Protein AF-A0A151Z4Z9-F1 (afdb_monomer_lite)

Structure (mmCIF, N/CA/C/O backbone):
data_AF-A0A151Z4Z9-F1
#
_entry.id   AF-A0A151Z4Z9-F1
#
loop_
_atom_site.group_PDB
_atom_site.id
_atom_site.type_symbol
_atom_site.label_atom_id
_atom_site.label_alt_id
_atom_site.label_comp_id
_atom_site.label_asym_id
_atom_site.label_entity_id
_atom_site.label_seq_id
_atom_site.pdbx_PDB_ins_code
_atom_site.Cartn_x
_atom_site.Cartn_y
_atom_site.Cartn_z
_atom_site.occupancy
_atom_site.B_iso_or_equiv
_atom_site.auth_seq_id
_atom_site.auth_comp_id
_atom_site.auth_asym_id
_atom_site.auth_atom_id
_atom_site.pdbx_PDB_model_num
ATOM 1 N N . MET A 1 1 ? -0.552 17.902 44.356 1.00 58.47 1 MET A N 1
ATOM 2 C CA . MET A 1 1 ? -0.499 17.319 42.999 1.00 58.47 1 MET A CA 1
ATOM 3 C C . MET A 1 1 ? 0.890 17.585 42.456 1.00 58.47 1 MET A C 1
ATOM 5 O O . MET A 1 1 ? 1.308 18.737 42.488 1.00 58.47 1 MET A O 1
ATOM 9 N N . SER A 1 2 ? 1.641 16.547 42.085 1.00 72.69 2 SER A N 1
ATOM 10 C CA . SER A 1 2 ? 2.958 16.709 41.460 1.00 72.69 2 SER A CA 1
ATOM 11 C C . SER A 1 2 ? 2.806 17.510 40.166 1.00 72.69 2 SER A C 1
ATOM 13 O O . SER A 1 2 ? 1.851 17.309 39.416 1.00 72.69 2 SER A O 1
ATOM 15 N N . ASN A 1 3 ? 3.704 18.468 39.932 1.00 87.31 3 ASN A N 1
ATOM 16 C CA . ASN A 1 3 ? 3.683 19.259 38.709 1.00 87.31 3 ASN A CA 1
ATOM 17 C C . ASN A 1 3 ? 3.938 18.299 37.527 1.00 87.31 3 ASN A C 1
ATOM 19 O O . ASN A 1 3 ? 4.969 17.624 37.531 1.00 87.31 3 ASN A O 1
ATOM 23 N N . PRO A 1 4 ? 3.039 18.189 36.530 1.00 87.69 4 PRO A N 1
ATOM 24 C CA . PRO A 1 4 ? 3.207 17.252 35.414 1.00 87.69 4 PRO A CA 1
ATOM 25 C C . PRO A 1 4 ? 4.549 17.441 34.693 1.00 87.69 4 PRO A C 1
ATOM 27 O O . PRO A 1 4 ? 5.145 16.472 34.224 1.00 87.69 4 PRO A O 1
ATOM 30 N N . LEU A 1 5 ? 5.080 18.670 34.697 1.00 93.12 5 LEU A N 1
ATOM 31 C CA . LEU A 1 5 ? 6.391 18.970 34.141 1.00 93.12 5 LEU A CA 1
ATOM 32 C C . LEU A 1 5 ? 7.534 18.309 34.930 1.00 93.12 5 LEU A C 1
ATOM 34 O O . LEU A 1 5 ? 8.422 17.728 34.315 1.00 93.12 5 LEU A O 1
ATOM 38 N N . SER A 1 6 ? 7.512 18.332 36.268 1.00 94.19 6 SER A N 1
ATOM 39 C CA . SER A 1 6 ? 8.584 17.714 37.065 1.00 94.19 6 SER A CA 1
ATOM 40 C C . SER A 1 6 ? 8.602 16.197 36.885 1.00 94.19 6 SER A C 1
ATOM 42 O O . SER A 1 6 ? 9.660 15.616 36.668 1.00 94.19 6 SER A O 1
ATOM 44 N N . SER A 1 7 ? 7.419 15.576 36.859 1.00 93.94 7 SER A N 1
ATOM 45 C CA . SER A 1 7 ? 7.283 14.143 36.586 1.00 93.94 7 SER A CA 1
ATOM 46 C C . SER A 1 7 ? 7.810 13.775 35.193 1.00 93.94 7 SER A C 1
ATOM 48 O O . SER A 1 7 ? 8.536 12.792 35.054 1.00 93.9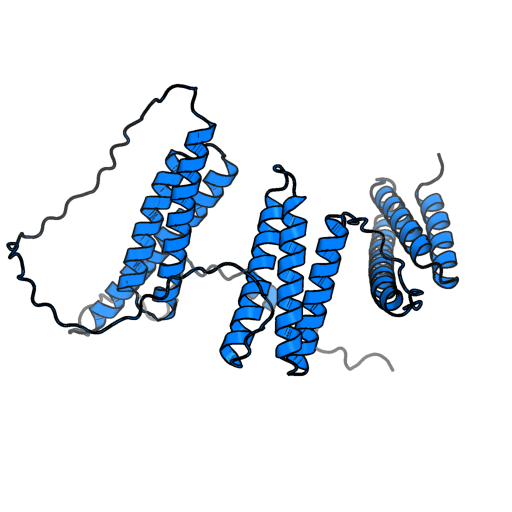4 7 SER A O 1
ATOM 50 N N . SER A 1 8 ? 7.528 14.590 34.170 1.00 95.38 8 SER A N 1
ATOM 51 C CA . SER A 1 8 ? 8.036 14.343 32.814 1.00 95.38 8 SER A CA 1
ATOM 52 C C . SER A 1 8 ? 9.568 14.398 32.721 1.00 95.38 8 SER A C 1
ATOM 54 O O . SER A 1 8 ? 10.166 13.609 31.989 1.00 95.38 8 SER A O 1
ATOM 56 N N . LEU A 1 9 ? 10.214 15.279 33.496 1.00 95.88 9 LEU A N 1
ATOM 57 C CA . LEU A 1 9 ? 11.672 15.422 33.518 1.00 95.88 9 LEU A CA 1
ATOM 58 C C . LEU A 1 9 ? 12.360 14.224 34.184 1.00 95.88 9 LEU A C 1
ATOM 60 O O . LEU A 1 9 ? 13.384 13.762 33.683 1.00 95.88 9 LEU A O 1
ATOM 64 N N . GLU A 1 10 ? 11.781 13.676 35.254 1.00 96.94 10 GLU A N 1
ATOM 65 C CA . GLU A 1 10 ? 12.299 12.466 35.908 1.00 96.94 10 GLU A CA 1
ATOM 66 C C . GLU A 1 10 ? 12.238 11.243 34.978 1.00 96.94 10 GLU A C 1
ATOM 68 O O . GLU A 1 10 ? 13.219 10.504 34.842 1.00 96.94 10 GLU A O 1
ATOM 73 N N . ILE A 1 11 ? 11.109 11.051 34.280 1.00 97.31 11 ILE A N 1
ATOM 74 C CA . ILE A 1 11 ? 10.938 9.954 33.310 1.00 97.31 11 ILE A CA 1
ATOM 75 C C . ILE A 1 11 ? 11.938 10.109 32.161 1.00 97.31 11 ILE A C 1
ATOM 77 O O . ILE A 1 11 ? 12.572 9.138 31.745 1.00 97.31 11 ILE A O 1
ATOM 81 N N . LEU A 1 12 ? 12.123 11.335 31.678 1.00 97.62 12 LEU A N 1
ATOM 82 C CA . LEU A 1 12 ? 13.059 11.636 30.607 1.00 97.62 12 LEU A CA 1
ATOM 83 C C . LEU A 1 12 ? 14.517 11.370 31.010 1.00 97.62 12 LEU A C 1
ATOM 85 O O . LEU A 1 12 ? 15.265 10.767 30.243 1.00 97.62 12 LEU A O 1
ATOM 89 N N . GLN A 1 13 ? 14.926 11.767 32.216 1.00 9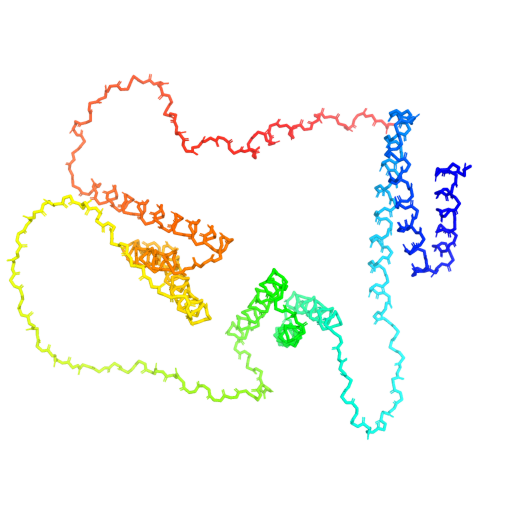7.94 13 GLN A N 1
ATOM 90 C CA . GLN A 1 13 ? 16.269 11.483 32.725 1.00 97.94 13 GLN A CA 1
ATOM 91 C C . GLN A 1 13 ? 16.517 9.973 32.829 1.00 97.94 13 GLN A C 1
ATOM 93 O O . GLN A 1 13 ? 17.592 9.482 32.463 1.00 97.94 13 GLN A O 1
ATOM 98 N N . LYS A 1 14 ? 15.501 9.215 33.256 1.00 98.06 14 LYS A N 1
ATOM 99 C CA . LYS A 1 14 ? 15.548 7.750 33.266 1.00 98.06 14 LYS A CA 1
ATOM 100 C C . LYS A 1 14 ? 15.661 7.177 31.851 1.00 98.06 14 LYS A C 1
ATOM 102 O O . LYS A 1 14 ? 16.456 6.263 31.644 1.00 98.06 14 LYS A O 1
ATOM 107 N N . ALA A 1 15 ? 14.924 7.726 30.883 1.00 98.00 15 ALA A N 1
ATOM 108 C CA . ALA A 1 15 ? 15.000 7.322 29.479 1.00 98.00 15 ALA A CA 1
ATOM 109 C C . ALA A 1 15 ? 16.412 7.513 28.905 1.00 98.00 15 ALA A C 1
ATOM 111 O O . ALA A 1 15 ? 16.972 6.572 28.348 1.00 98.00 15 ALA A O 1
ATOM 112 N N . ILE A 1 16 ? 17.015 8.687 29.130 1.00 97.88 16 ILE A N 1
ATOM 113 C CA . ILE A 1 16 ? 18.389 9.005 28.707 1.00 97.88 16 ILE A CA 1
ATOM 114 C C . ILE A 1 16 ? 19.389 8.038 29.346 1.00 97.88 16 ILE A C 1
ATOM 116 O O . ILE A 1 16 ? 20.255 7.511 28.660 1.00 97.88 16 ILE A O 1
ATOM 120 N N . THR A 1 17 ? 19.243 7.754 30.642 1.00 98.00 17 THR A N 1
ATOM 121 C CA . THR A 1 17 ? 20.134 6.822 31.354 1.00 98.00 17 THR A CA 1
ATOM 122 C C . THR A 1 17 ? 20.057 5.406 30.771 1.00 98.00 17 THR A C 1
ATOM 124 O O . THR A 1 17 ? 21.072 4.727 30.627 1.00 98.00 17 THR A O 1
ATOM 127 N N . LEU A 1 18 ? 18.857 4.935 30.420 1.00 97.69 18 LEU A N 1
ATOM 128 C CA . LEU A 1 18 ? 18.675 3.629 29.779 1.00 97.69 18 LEU A CA 1
ATOM 129 C C . LEU A 1 18 ? 19.264 3.604 28.365 1.00 97.69 18 LEU A C 1
ATOM 131 O O . LEU A 1 18 ? 19.901 2.618 27.996 1.00 97.69 18 LEU A O 1
ATOM 135 N N . ASP A 1 19 ? 19.097 4.693 27.615 1.00 97.50 19 ASP A N 1
ATOM 136 C CA . ASP A 1 19 ? 19.660 4.870 26.276 1.00 97.50 19 ASP A CA 1
ATOM 137 C C . ASP A 1 19 ? 21.196 4.805 26.310 1.00 97.50 19 ASP A C 1
ATOM 139 O O . ASP A 1 19 ? 21.800 3.974 25.634 1.00 97.50 19 ASP A O 1
ATOM 143 N N . THR A 1 20 ? 21.836 5.567 27.203 1.00 97.50 20 THR A N 1
ATOM 144 C CA . THR A 1 20 ? 23.299 5.537 27.380 1.00 97.50 20 THR A CA 1
ATOM 145 C C . THR A 1 20 ? 23.822 4.181 27.849 1.00 97.50 20 THR A C 1
ATOM 147 O O . THR A 1 20 ? 24.958 3.827 27.547 1.00 97.50 20 THR A O 1
ATOM 150 N N . ASN A 1 21 ? 22.999 3.405 28.559 1.00 97.38 21 ASN A N 1
ATOM 151 C CA . ASN A 1 21 ? 23.344 2.061 29.027 1.00 97.38 21 ASN A CA 1
ATOM 152 C C . ASN A 1 21 ? 23.100 0.964 27.973 1.00 97.38 21 ASN A C 1
ATOM 154 O O . ASN A 1 21 ? 23.255 -0.216 28.285 1.00 97.38 21 ASN A O 1
ATOM 158 N N . GLY A 1 22 ? 22.674 1.313 26.753 1.00 94.94 22 GLY A N 1
ATOM 159 C CA . GLY A 1 22 ? 22.396 0.348 25.685 1.00 94.94 22 GLY A CA 1
ATOM 160 C C . GLY A 1 22 ? 21.120 -0.477 25.891 1.00 94.94 22 GLY A C 1
ATOM 161 O O . GLY A 1 22 ? 20.875 -1.429 25.151 1.00 94.94 22 GLY A O 1
ATOM 162 N N . LYS A 1 23 ? 20.277 -0.115 26.865 1.00 97.12 23 LYS A N 1
ATOM 163 C CA . LYS A 1 23 ? 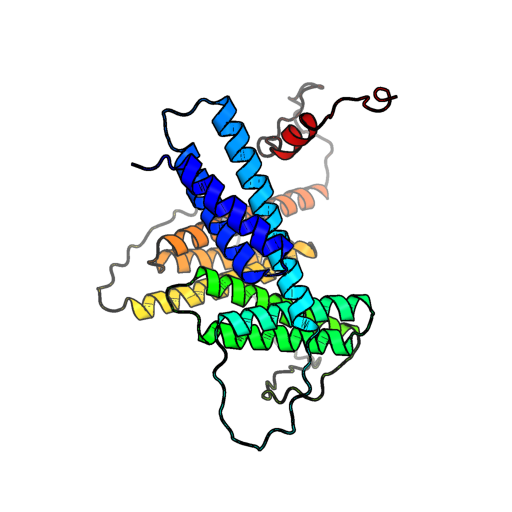18.971 -0.743 27.116 1.00 97.12 23 LYS A CA 1
ATOM 164 C C . LYS A 1 23 ? 17.911 -0.129 26.204 1.00 97.12 23 LYS A C 1
ATOM 166 O O . LYS A 1 23 ? 17.053 0.638 26.640 1.00 97.12 23 LYS A O 1
ATOM 171 N N . VAL A 1 24 ? 18.041 -0.417 24.907 1.00 95.56 24 VAL A N 1
ATOM 172 C CA . VAL A 1 24 ? 17.295 0.247 23.823 1.00 95.56 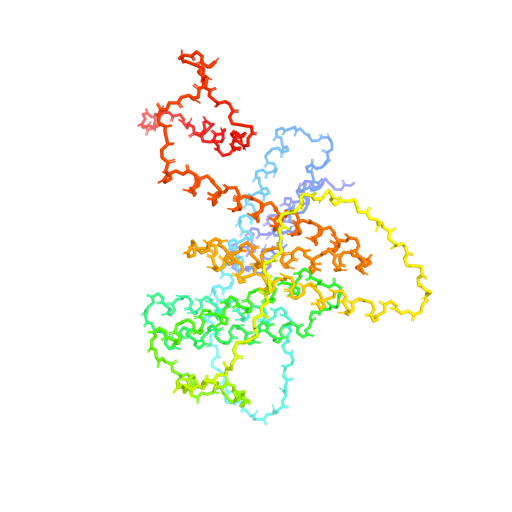24 VAL A CA 1
ATOM 173 C C . VAL A 1 24 ? 15.779 0.056 23.955 1.00 95.56 24 VAL A C 1
ATOM 175 O O . VAL A 1 24 ? 15.018 1.000 23.758 1.00 95.56 24 VAL A O 1
ATOM 178 N N . GLN A 1 25 ? 15.315 -1.139 24.325 1.00 95.00 25 GLN A N 1
ATOM 179 C CA . GLN A 1 25 ? 13.879 -1.423 24.421 1.00 95.00 25 GLN A CA 1
ATOM 180 C C . GLN A 1 25 ? 13.226 -0.673 25.594 1.00 95.00 25 GLN A C 1
ATOM 182 O O . GLN A 1 25 ? 12.150 -0.076 25.461 1.00 95.00 25 GLN A O 1
ATOM 187 N N . GLU A 1 26 ? 13.888 -0.658 26.752 1.00 96.88 26 GLU A N 1
ATOM 188 C CA . GLU A 1 26 ? 13.411 0.071 27.924 1.00 96.88 26 GLU A CA 1
ATOM 189 C C . GLU A 1 26 ? 13.506 1.589 27.729 1.00 96.88 26 GLU A C 1
ATOM 191 O O . GLU A 1 26 ? 12.613 2.316 28.175 1.00 96.88 26 GLU A O 1
ATOM 196 N N . SER A 1 27 ? 14.538 2.084 27.035 1.00 97.88 27 SER A N 1
ATOM 197 C CA . SER A 1 27 ? 14.669 3.513 26.736 1.00 97.88 27 SER A CA 1
ATOM 198 C C . SER A 1 27 ? 13.563 4.001 25.795 1.00 97.88 27 SER A C 1
ATOM 200 O O . SER A 1 27 ? 12.952 5.029 26.085 1.00 97.88 27 SER A O 1
ATOM 202 N N . ILE A 1 28 ? 13.210 3.237 24.749 1.00 97.38 28 ILE A N 1
ATOM 203 C CA . ILE A 1 28 ? 12.066 3.530 23.860 1.00 97.38 28 ILE A CA 1
ATOM 204 C C . ILE A 1 28 ? 10.771 3.690 24.664 1.00 97.38 28 ILE A C 1
ATOM 206 O O . ILE A 1 28 ? 10.010 4.641 24.450 1.00 97.38 28 ILE A O 1
ATOM 210 N N . SER A 1 29 ? 10.529 2.774 25.603 1.00 97.19 29 SER A N 1
ATOM 211 C CA . SER A 1 29 ? 9.325 2.785 26.439 1.00 97.19 29 SER A CA 1
ATOM 212 C C . SER A 1 29 ? 9.277 4.029 27.334 1.00 97.19 29 SER A C 1
ATOM 214 O O . SER A 1 29 ? 8.254 4.710 27.398 1.00 97.19 29 SER A O 1
ATOM 216 N N . MET A 1 30 ? 10.402 4.385 27.964 1.00 98.00 30 MET A N 1
ATOM 217 C CA . MET A 1 30 ? 10.489 5.564 28.835 1.00 98.00 30 MET A CA 1
ATOM 218 C C . MET A 1 30 ? 10.404 6.883 28.060 1.00 98.00 30 MET A C 1
ATOM 220 O O . MET A 1 30 ? 9.735 7.806 28.519 1.00 98.00 30 MET A O 1
ATOM 224 N N . TYR A 1 31 ? 11.008 6.983 26.871 1.00 98.31 31 TYR A N 1
ATOM 225 C CA . TYR A 1 31 ? 10.855 8.163 26.014 1.00 98.31 31 TYR A CA 1
ATOM 226 C C . TYR A 1 31 ? 9.409 8.353 25.554 1.00 98.31 31 TYR A C 1
ATOM 228 O O . TYR A 1 31 ? 8.907 9.476 25.577 1.00 98.31 31 TYR A O 1
ATOM 236 N N . SER A 1 32 ? 8.727 7.269 25.175 1.00 97.38 32 SER A N 1
ATOM 237 C CA . SER A 1 32 ? 7.321 7.322 24.754 1.00 97.38 32 SER A CA 1
ATOM 238 C C . SER A 1 32 ? 6.426 7.844 25.883 1.00 97.38 32 SER A C 1
ATOM 240 O O . SER A 1 32 ? 5.618 8.746 25.661 1.00 97.38 32 SER A O 1
ATOM 242 N N . LEU A 1 33 ? 6.646 7.354 27.108 1.00 97.06 33 LEU A N 1
ATOM 243 C CA . LEU A 1 33 ? 5.942 7.827 28.299 1.00 97.06 33 LEU A CA 1
ATOM 244 C C . LEU A 1 33 ? 6.271 9.298 28.619 1.00 97.06 33 LEU A C 1
ATOM 246 O O . LEU A 1 33 ? 5.371 10.093 28.874 1.00 97.06 33 LEU A O 1
ATOM 250 N N . ALA A 1 34 ? 7.545 9.702 28.551 1.00 97.50 34 ALA A N 1
ATOM 251 C CA . ALA A 1 34 ? 7.942 11.095 28.772 1.00 97.50 34 ALA A CA 1
ATOM 252 C C . ALA A 1 34 ? 7.265 12.054 27.776 1.00 97.50 34 ALA A C 1
ATOM 254 O O . ALA A 1 34 ? 6.798 13.122 28.168 1.00 97.50 34 ALA A O 1
ATOM 255 N N . ILE A 1 35 ? 7.168 11.667 26.498 1.00 97.62 35 ILE A N 1
ATOM 256 C CA . ILE A 1 35 ? 6.487 12.450 25.456 1.00 97.62 35 ILE A CA 1
ATOM 257 C C . ILE A 1 35 ? 5.002 12.635 25.785 1.00 97.62 35 ILE A C 1
ATOM 259 O O . ILE A 1 35 ? 4.477 13.735 25.611 1.00 97.62 35 ILE A O 1
ATOM 263 N N . GLU A 1 36 ? 4.327 11.595 26.273 1.00 97.06 36 GLU A N 1
ATOM 264 C CA . GLU A 1 36 ? 2.920 11.676 26.671 1.00 97.06 36 GLU A CA 1
ATOM 265 C C . GLU A 1 36 ? 2.712 12.675 27.818 1.00 97.06 36 GLU A C 1
ATOM 267 O O . GLU A 1 36 ? 1.873 13.572 27.714 1.00 97.06 36 GLU A O 1
ATOM 272 N N . HIS A 1 37 ? 3.544 12.608 28.860 1.00 96.12 37 HIS A N 1
ATOM 273 C CA . HIS A 1 37 ? 3.495 13.561 29.973 1.00 96.12 37 HIS A CA 1
ATOM 274 C C . HIS A 1 37 ? 3.816 15.001 29.536 1.00 96.12 37 HIS A C 1
ATOM 276 O O . HIS A 1 37 ? 3.181 15.949 30.002 1.00 96.12 37 HIS A O 1
ATOM 282 N N . LEU A 1 38 ? 4.763 15.190 28.610 1.00 96.94 38 LEU A N 1
ATOM 283 C CA . LEU A 1 38 ? 5.062 16.511 28.046 1.00 96.94 38 LEU A CA 1
ATOM 284 C C . LEU A 1 38 ? 3.878 17.067 27.242 1.00 96.94 38 LEU A C 1
ATOM 286 O O . LEU A 1 38 ? 3.599 18.261 27.334 1.00 96.94 38 LEU A O 1
ATOM 290 N N . ARG A 1 39 ? 3.148 16.228 26.492 1.00 96.69 39 ARG A N 1
ATOM 291 C CA . ARG A 1 39 ? 1.925 16.646 25.780 1.00 96.69 39 ARG A CA 1
ATOM 292 C C . ARG A 1 39 ? 0.847 17.111 26.759 1.00 96.69 39 ARG A C 1
ATOM 294 O O . ARG A 1 39 ? 0.321 18.207 26.590 1.00 96.69 39 ARG A O 1
ATOM 301 N N . GLN A 1 40 ? 0.619 16.356 27.834 1.00 95.56 40 GLN A N 1
ATOM 302 C CA . GLN A 1 40 ? -0.306 16.758 28.902 1.00 95.56 40 GLN A CA 1
ATOM 303 C C . GLN A 1 40 ? 0.106 18.090 29.556 1.00 95.56 40 GLN A C 1
ATOM 305 O O . GLN A 1 40 ? -0.745 18.916 29.886 1.00 95.56 40 GLN A O 1
ATOM 310 N N . ALA A 1 41 ? 1.412 18.340 29.718 1.00 95.56 41 ALA A N 1
ATOM 311 C CA . ALA A 1 41 ? 1.912 19.605 30.253 1.00 95.56 41 ALA A CA 1
ATOM 312 C C . ALA A 1 41 ? 1.665 20.799 29.304 1.00 95.56 41 ALA A C 1
ATOM 314 O O . ALA A 1 41 ? 1.381 21.898 29.782 1.00 95.56 41 ALA A O 1
ATOM 315 N N . VAL A 1 42 ? 1.730 20.602 27.980 1.00 96.56 42 VAL A N 1
ATOM 316 C CA . VAL A 1 42 ? 1.435 21.648 26.974 1.00 96.56 42 VAL A CA 1
ATOM 317 C C . VAL A 1 42 ? -0.039 22.057 26.991 1.00 96.56 42 VAL A C 1
ATOM 319 O O . VAL A 1 42 ? -0.348 23.245 26.832 1.00 96.56 42 VAL A O 1
ATOM 322 N N . ASP A 1 43 ? -0.935 21.101 27.235 1.00 94.50 43 ASP A N 1
ATOM 323 C CA . ASP A 1 43 ? -2.382 21.337 27.303 1.00 94.50 43 ASP A CA 1
ATOM 324 C C . ASP A 1 43 ? -2.795 22.156 28.538 1.00 94.50 43 ASP A C 1
ATOM 326 O O . ASP A 1 43 ? -3.888 22.731 28.582 1.00 94.50 43 ASP A O 1
ATOM 330 N N . ASN A 1 44 ? -1.906 22.300 29.529 1.00 92.75 44 ASN A N 1
ATOM 331 C CA . ASN A 1 44 ? -2.158 23.153 30.679 1.00 92.75 44 ASN A CA 1
ATOM 332 C C . ASN A 1 44 ? -2.233 24.639 30.261 1.00 92.75 44 ASN A C 1
ATOM 334 O O . ASN A 1 44 ? -1.296 25.232 29.711 1.00 92.75 44 ASN A O 1
ATOM 338 N N . LYS A 1 45 ? -3.378 25.274 30.535 1.00 91.19 45 LYS A N 1
ATOM 339 C CA . LYS A 1 45 ? -3.653 26.676 30.178 1.00 91.19 45 LYS A CA 1
ATOM 340 C C . LYS A 1 45 ? -2.768 27.676 30.924 1.00 91.19 45 LYS A C 1
ATOM 342 O O . LYS A 1 45 ? -2.602 28.783 30.429 1.00 91.19 45 LYS A O 1
ATOM 347 N N . SER A 1 46 ? -2.188 27.300 32.066 1.00 94.88 46 SER A N 1
ATOM 348 C CA . SER A 1 46 ? -1.360 28.195 32.885 1.00 94.88 46 SER A CA 1
ATOM 349 C C . SER A 1 46 ? 0.085 28.350 32.398 1.00 94.88 46 SER A C 1
ATOM 351 O O . SER A 1 46 ? 0.851 29.083 33.017 1.00 94.88 46 SER A O 1
ATOM 353 N N . LEU A 1 47 ? 0.493 27.630 31.348 1.00 94.88 47 LEU A N 1
ATOM 354 C CA . LEU A 1 47 ? 1.862 27.675 30.839 1.00 94.88 47 LEU A CA 1
ATOM 355 C C . LEU A 1 47 ? 2.078 28.856 29.882 1.00 94.88 47 LEU A C 1
ATOM 357 O O . LEU A 1 47 ? 1.265 29.080 28.983 1.00 94.88 47 LEU A O 1
ATOM 361 N N . ASP A 1 48 ? 3.212 29.543 30.027 1.00 96.69 48 ASP A N 1
ATOM 362 C CA . ASP A 1 48 ? 3.643 30.593 29.102 1.00 96.69 48 ASP A CA 1
ATOM 363 C C . ASP A 1 48 ? 3.852 30.053 27.673 1.00 96.69 48 ASP A C 1
ATOM 365 O O . ASP A 1 48 ? 4.300 28.920 27.471 1.00 96.69 48 ASP A O 1
ATOM 369 N N . ASN A 1 49 ? 3.549 30.874 26.665 1.00 96.44 49 ASN A N 1
ATOM 370 C CA . ASN A 1 49 ? 3.612 30.485 25.255 1.00 96.44 49 ASN A CA 1
ATOM 371 C C . ASN A 1 49 ? 5.038 30.140 24.803 1.00 96.44 49 ASN A C 1
ATOM 373 O O . ASN A 1 49 ? 5.209 29.220 24.003 1.00 96.44 49 ASN A O 1
ATOM 377 N N . ASN A 1 50 ? 6.060 30.830 25.324 1.00 97.19 50 ASN A N 1
ATOM 378 C CA . ASN A 1 50 ? 7.455 30.512 25.008 1.00 97.19 50 ASN A CA 1
ATOM 379 C C . ASN A 1 50 ? 7.819 29.124 25.551 1.00 97.19 50 ASN A C 1
ATOM 381 O O . ASN A 1 50 ? 8.317 28.268 24.819 1.00 97.19 50 ASN A O 1
ATOM 385 N N . LEU A 1 51 ? 7.457 28.848 26.807 1.00 96.19 51 LEU A N 1
ATOM 386 C CA . LEU A 1 51 ? 7.687 27.541 27.417 1.00 96.19 51 LEU A CA 1
ATOM 387 C C . LEU A 1 51 ? 6.942 26.419 26.674 1.00 96.19 51 LEU A C 1
ATOM 389 O O . LEU A 1 51 ? 7.506 25.346 26.463 1.00 96.19 51 LEU A O 1
ATOM 393 N N . LYS A 1 52 ? 5.714 26.666 26.195 1.00 97.19 52 LYS A N 1
ATOM 394 C CA . LYS A 1 52 ? 4.983 25.707 25.346 1.00 97.19 52 LYS A CA 1
ATOM 395 C C . LYS A 1 52 ? 5.737 25.380 24.061 1.00 97.19 52 LYS A C 1
ATOM 397 O O . LYS A 1 52 ? 5.843 24.206 23.713 1.00 97.19 52 LYS A O 1
ATOM 402 N N . GLN A 1 53 ? 6.288 26.385 23.381 1.00 96.56 53 GLN A N 1
ATOM 403 C CA . GLN A 1 53 ? 7.088 26.169 22.172 1.00 96.56 53 GLN A CA 1
ATOM 404 C C . GLN A 1 53 ? 8.360 25.365 22.467 1.00 96.56 53 GLN A C 1
ATOM 406 O O . GLN A 1 53 ? 8.699 24.455 21.709 1.00 96.56 53 GLN A O 1
ATOM 411 N N . GLN A 1 54 ? 9.033 25.633 23.590 1.00 96.88 54 GLN A N 1
ATOM 412 C CA . GLN A 1 54 ? 10.203 24.858 24.013 1.00 96.88 54 GLN A CA 1
ATOM 413 C C . GLN A 1 54 ? 9.848 23.391 24.287 1.00 96.88 54 GLN A C 1
ATOM 415 O O . GLN A 1 54 ? 10.545 22.491 23.812 1.00 96.88 54 GLN A O 1
ATOM 420 N N . ILE A 1 55 ? 8.739 23.134 24.988 1.00 97.00 55 ILE A N 1
ATOM 421 C CA . ILE A 1 55 ? 8.266 21.769 25.249 1.00 97.00 55 ILE A CA 1
ATOM 422 C C . ILE A 1 55 ? 7.890 21.064 23.939 1.00 97.00 55 ILE A C 1
ATOM 424 O O . ILE A 1 55 ? 8.281 19.918 23.732 1.00 97.00 55 ILE A O 1
ATOM 428 N N . GLN A 1 56 ? 7.192 21.740 23.023 1.00 97.38 56 GLN A N 1
ATOM 429 C CA . GLN A 1 56 ? 6.855 21.184 21.708 1.00 97.38 56 GLN A CA 1
ATOM 430 C C . GLN A 1 56 ? 8.102 20.835 20.885 1.00 97.38 56 GLN A C 1
ATOM 432 O O . GLN A 1 56 ? 8.154 19.762 20.283 1.00 97.38 56 GLN A O 1
ATOM 437 N N . SER A 1 57 ? 9.125 21.694 20.902 1.00 97.62 57 SER A N 1
ATOM 438 C CA . SER A 1 57 ? 10.419 21.416 20.268 1.00 97.62 57 SER A CA 1
ATOM 439 C C . SER A 1 57 ? 11.071 20.158 20.858 1.00 97.62 57 SER A C 1
ATOM 441 O O . SER A 1 57 ? 11.475 19.254 20.123 1.00 97.62 57 SER A O 1
ATOM 443 N N . LYS A 1 58 ? 11.065 20.023 22.191 1.00 97.44 58 LYS A N 1
ATOM 444 C CA . LYS A 1 58 ? 11.591 18.835 22.878 1.00 97.44 58 LYS A CA 1
ATOM 445 C C . LYS A 1 58 ? 10.794 17.562 22.596 1.00 97.44 58 LYS A C 1
ATOM 447 O O . LYS A 1 58 ? 11.392 16.505 22.417 1.00 97.44 58 LYS A O 1
ATOM 452 N N . ILE A 1 59 ? 9.471 17.646 22.468 1.00 97.75 59 ILE A N 1
ATOM 453 C CA . ILE A 1 59 ? 8.636 16.514 22.037 1.00 97.75 59 ILE A CA 1
ATOM 454 C C . ILE A 1 59 ? 9.070 16.016 20.652 1.00 97.75 59 ILE A C 1
ATOM 456 O O . ILE A 1 59 ? 9.180 14.806 20.446 1.00 97.75 59 ILE A O 1
ATOM 460 N N . GLN A 1 60 ? 9.335 16.921 19.705 1.00 97.06 60 GLN A N 1
ATOM 461 C CA . GLN A 1 60 ? 9.796 16.542 18.366 1.00 97.06 60 GLN A CA 1
ATOM 462 C C . GLN A 1 60 ? 11.187 15.898 18.399 1.00 97.06 60 GLN A C 1
ATOM 464 O O . GLN A 1 60 ? 11.409 14.896 17.721 1.00 97.06 60 GLN A O 1
ATOM 469 N N . GLU A 1 61 ? 12.107 16.442 19.198 1.00 97.50 61 GLU A N 1
ATOM 470 C CA . GLU A 1 61 ? 13.449 15.884 19.401 1.00 97.50 61 GLU A CA 1
ATOM 471 C C . GLU A 1 61 ? 13.386 14.444 19.936 1.00 97.50 61 GLU A C 1
ATOM 473 O O . GLU A 1 61 ? 13.973 13.537 19.342 1.00 97.50 61 GLU A O 1
ATOM 478 N N . TYR A 1 62 ? 12.608 14.201 20.995 1.00 98.00 62 TYR A N 1
ATOM 479 C CA . TYR A 1 62 ? 12.486 12.861 21.577 1.00 98.00 62 TYR A CA 1
ATOM 480 C C . TYR A 1 62 ? 11.704 11.891 20.694 1.00 98.00 62 TYR A C 1
ATOM 482 O O . TYR A 1 62 ? 12.043 10.711 20.661 1.00 98.00 62 TYR A O 1
ATOM 490 N N . SER A 1 63 ? 10.730 12.368 19.914 1.00 97.50 63 SER A N 1
ATOM 491 C CA . SER A 1 63 ? 10.039 11.524 18.926 1.00 97.50 63 SER A CA 1
ATOM 492 C C . SER A 1 63 ? 11.025 11.000 17.876 1.00 97.50 63 SER A C 1
ATOM 494 O O . SER A 1 63 ? 11.085 9.798 17.633 1.00 97.50 63 SER A O 1
ATOM 496 N N . LYS A 1 64 ? 11.896 11.874 17.348 1.00 96.69 64 LYS A N 1
ATOM 497 C CA . LYS A 1 64 ? 12.967 11.469 16.420 1.00 96.69 64 LYS A CA 1
ATOM 498 C C . LYS A 1 64 ? 13.939 10.476 17.058 1.00 96.69 64 LYS A C 1
ATOM 500 O O . LYS A 1 64 ? 14.399 9.555 16.384 1.00 96.69 64 LYS A O 1
ATOM 505 N N . ARG A 1 65 ? 14.260 10.641 18.348 1.00 97.50 65 ARG A N 1
ATOM 506 C CA . ARG A 1 65 ? 15.120 9.693 19.072 1.00 97.50 65 ARG A CA 1
ATOM 507 C C . ARG A 1 65 ? 14.461 8.320 19.206 1.00 97.50 65 ARG A C 1
ATOM 509 O O . ARG A 1 65 ? 15.140 7.324 18.987 1.00 97.50 65 ARG A O 1
ATOM 516 N N . VAL A 1 66 ? 13.161 8.259 19.501 1.00 97.81 66 VAL A N 1
ATOM 517 C CA . VAL A 1 66 ? 12.395 7.000 19.548 1.00 97.81 66 VAL A CA 1
ATOM 518 C C . VAL A 1 66 ? 12.410 6.296 18.193 1.00 97.81 66 VAL A C 1
ATOM 520 O O . VAL A 1 66 ? 12.699 5.102 18.141 1.00 97.81 66 VAL A O 1
ATOM 523 N N . ASP A 1 67 ? 12.161 7.021 17.102 1.00 95.19 67 ASP A N 1
ATOM 524 C CA . ASP A 1 67 ? 12.183 6.450 15.750 1.00 95.19 67 ASP A CA 1
ATOM 525 C C . ASP A 1 67 ? 13.571 5.906 15.386 1.00 95.19 67 ASP A C 1
ATOM 527 O O . ASP A 1 67 ? 13.699 4.794 14.867 1.00 95.19 67 ASP A O 1
ATOM 531 N N . TYR A 1 68 ? 14.627 6.645 15.741 1.00 96.56 68 TYR A N 1
ATOM 532 C CA . TYR A 1 68 ? 16.004 6.187 15.585 1.00 96.56 68 TYR A CA 1
ATOM 533 C C . TYR A 1 68 ? 16.268 4.897 16.374 1.00 96.56 68 TYR A C 1
ATOM 535 O O . TYR A 1 68 ? 16.739 3.920 15.796 1.00 96.56 68 TYR A O 1
ATOM 543 N N . LEU A 1 69 ? 15.920 4.855 17.663 1.00 96.00 69 LEU A N 1
ATOM 544 C CA . LEU A 1 69 ? 16.127 3.676 18.513 1.00 96.00 69 LEU A CA 1
ATOM 545 C C . LEU A 1 69 ? 15.339 2.451 18.022 1.00 96.00 69 LEU A C 1
ATOM 547 O O . LEU A 1 69 ? 15.836 1.329 18.083 1.00 96.00 69 LEU A O 1
ATOM 551 N N . ARG A 1 70 ? 14.130 2.647 17.482 1.00 94.88 70 ARG A N 1
ATOM 552 C CA . ARG A 1 70 ? 13.359 1.569 16.843 1.00 94.88 70 ARG A CA 1
ATOM 553 C C . ARG A 1 70 ? 14.074 1.033 15.608 1.00 94.88 70 ARG A C 1
ATOM 555 O O . ARG A 1 70 ? 14.207 -0.177 15.462 1.00 94.88 70 ARG A O 1
ATOM 562 N N . SER A 1 71 ? 14.587 1.922 14.757 1.00 89.88 71 SER A N 1
ATOM 563 C CA . SER A 1 71 ? 15.319 1.516 13.554 1.00 89.88 71 SER A CA 1
ATOM 564 C C . SER A 1 71 ? 16.601 0.739 13.879 1.00 89.88 71 SER A C 1
ATOM 566 O O . SER A 1 71 ? 16.883 -0.274 13.239 1.00 89.88 71 SER A O 1
ATOM 568 N N . THR A 1 72 ? 17.353 1.149 14.909 1.00 89.12 72 THR A N 1
ATOM 569 C CA . THR A 1 72 ? 18.573 0.442 15.327 1.00 89.12 72 THR A CA 1
ATOM 570 C C . THR A 1 72 ? 18.261 -0.917 15.941 1.00 89.12 72 THR A C 1
ATOM 572 O O . THR A 1 72 ? 19.004 -1.869 15.703 1.00 89.12 72 THR A O 1
ATOM 575 N N . LEU A 1 73 ? 17.150 -1.041 16.671 1.00 89.81 73 LEU A N 1
ATOM 576 C CA . LEU A 1 73 ? 16.693 -2.319 17.207 1.00 89.81 73 LEU A CA 1
ATOM 577 C C . LEU A 1 73 ? 16.357 -3.318 16.088 1.00 89.81 73 LEU A C 1
ATOM 579 O O . LEU A 1 73 ? 16.814 -4.459 16.139 1.00 89.81 73 LEU A O 1
ATOM 583 N N . THR A 1 74 ? 15.635 -2.885 15.048 1.00 81.50 74 THR A N 1
ATOM 584 C CA . THR A 1 74 ? 15.307 -3.729 13.884 1.00 81.50 74 THR A CA 1
ATOM 585 C C . THR A 1 74 ? 16.564 -4.189 13.133 1.00 81.50 74 THR A C 1
ATOM 587 O O . THR A 1 74 ? 16.649 -5.339 12.699 1.00 81.50 74 THR A O 1
ATOM 590 N N . LEU A 1 75 ? 17.572 -3.319 13.014 1.00 77.94 75 LEU A N 1
ATOM 591 C CA . LEU A 1 75 ? 18.839 -3.648 12.354 1.00 77.94 75 LEU A CA 1
ATOM 592 C C . LEU A 1 75 ? 19.696 -4.620 13.181 1.00 77.94 75 LEU A C 1
ATOM 594 O O . LEU A 1 75 ? 20.211 -5.598 12.640 1.00 77.94 75 LEU A O 1
ATOM 598 N N . ASN A 1 76 ? 19.817 -4.400 14.493 1.00 75.94 76 ASN A N 1
ATOM 599 C CA . ASN A 1 76 ? 20.653 -5.232 15.365 1.00 75.94 76 ASN A CA 1
ATOM 600 C C . ASN A 1 76 ? 20.016 -6.589 15.696 1.00 75.94 76 ASN A C 1
ATOM 602 O O . ASN A 1 76 ? 20.738 -7.574 15.859 1.00 75.94 76 ASN A O 1
ATOM 606 N N . GLY A 1 77 ? 18.682 -6.679 15.723 1.00 54.75 77 GLY A N 1
ATOM 607 C CA . GLY A 1 77 ? 17.959 -7.943 15.902 1.00 54.75 77 GLY A CA 1
ATOM 608 C C . GLY A 1 77 ? 18.219 -8.972 14.794 1.00 54.75 77 GLY A C 1
ATOM 609 O O . GLY A 1 77 ? 17.973 -10.157 14.987 1.00 54.75 77 GLY A O 1
ATOM 610 N N . SER A 1 78 ? 18.774 -8.547 13.654 1.00 52.06 78 SER A N 1
ATOM 611 C CA . SER A 1 78 ? 19.083 -9.428 12.522 1.00 52.06 78 SER A CA 1
ATOM 612 C C . SER A 1 78 ? 20.465 -10.101 12.593 1.00 52.06 78 SER A C 1
ATOM 614 O O . SER A 1 78 ? 20.729 -10.981 11.778 1.00 52.06 78 SER A O 1
ATOM 616 N N . ASN A 1 79 ? 21.334 -9.738 13.551 1.00 47.19 79 ASN A N 1
ATOM 617 C CA . ASN A 1 79 ? 22.731 -10.208 13.587 1.00 47.19 79 ASN A CA 1
ATOM 618 C C . ASN A 1 79 ? 23.076 -11.197 14.714 1.00 47.19 79 ASN A C 1
ATOM 620 O O . ASN A 1 79 ? 24.188 -11.717 14.727 1.00 47.19 79 ASN A O 1
ATOM 624 N N . ASN A 1 80 ? 22.144 -11.534 15.610 1.00 42.47 80 ASN A N 1
ATOM 625 C CA . ASN A 1 80 ? 22.331 -12.642 16.555 1.00 42.47 80 ASN A CA 1
ATOM 626 C C . ASN A 1 80 ? 21.677 -13.920 16.020 1.00 42.47 80 ASN A C 1
ATOM 628 O O . ASN A 1 80 ? 20.667 -14.395 16.536 1.00 42.47 80 ASN A O 1
ATOM 632 N N . ILE A 1 81 ? 22.289 -14.497 14.983 1.00 40.22 81 ILE A N 1
ATOM 633 C CA . ILE A 1 81 ? 22.077 -15.902 14.628 1.00 40.22 81 ILE A CA 1
ATOM 634 C C . ILE A 1 81 ? 22.835 -16.730 15.671 1.00 40.22 81 ILE A C 1
ATOM 636 O O . ILE A 1 81 ? 23.992 -17.104 15.491 1.00 40.22 81 ILE A O 1
ATOM 640 N N . VAL A 1 82 ? 22.178 -16.990 16.800 1.00 35.06 82 VAL A N 1
ATOM 641 C CA . VAL A 1 82 ? 22.501 -18.157 17.618 1.00 35.06 82 VAL A CA 1
ATOM 642 C C . VAL A 1 82 ? 22.172 -19.364 16.747 1.00 35.06 82 VAL A C 1
ATOM 644 O O . VAL A 1 82 ? 21.026 -19.535 16.335 1.00 35.06 82 VAL A O 1
ATOM 647 N N . PHE A 1 83 ? 23.192 -20.154 16.410 1.00 34.16 83 PHE A N 1
ATOM 648 C CA . PHE A 1 83 ? 23.031 -21.431 15.721 1.00 34.16 83 PHE A CA 1
ATOM 649 C C . PHE A 1 83 ? 21.978 -22.262 16.470 1.00 34.16 83 PHE A C 1
ATOM 651 O O . PHE A 1 83 ? 22.209 -22.600 17.635 1.00 34.16 83 PHE A O 1
ATOM 658 N N . PRO A 1 84 ? 20.832 -22.595 15.852 1.00 38.16 84 PRO A N 1
ATOM 659 C CA . PRO A 1 84 ? 19.905 -23.516 16.465 1.00 38.16 84 PRO A CA 1
ATOM 660 C C . PRO A 1 84 ? 20.556 -24.893 16.422 1.00 38.16 84 PRO A C 1
ATOM 662 O O . PRO A 1 84 ? 20.817 -25.454 15.354 1.00 38.16 84 PRO A O 1
ATOM 665 N N . SER A 1 85 ? 20.847 -25.419 17.607 1.00 35.97 85 SER A N 1
ATOM 666 C CA . SER A 1 85 ? 21.067 -26.840 17.825 1.00 35.97 85 SER A CA 1
ATOM 667 C C . SER A 1 85 ? 19.987 -27.622 17.082 1.00 35.97 85 SER A C 1
ATOM 669 O O . SER A 1 85 ? 18.808 -27.271 17.142 1.00 35.97 85 SER A O 1
ATOM 671 N N . ILE A 1 86 ? 20.430 -28.651 16.364 1.00 37.44 86 ILE A N 1
ATOM 672 C CA . ILE A 1 86 ? 19.645 -29.548 15.513 1.00 37.44 86 ILE A CA 1
ATOM 673 C C . ILE A 1 86 ? 18.251 -29.799 16.122 1.00 37.44 86 ILE A C 1
ATOM 675 O O . ILE A 1 86 ? 18.167 -30.374 17.210 1.00 37.44 86 ILE A O 1
ATOM 679 N N . PRO A 1 87 ? 17.162 -29.384 15.451 1.00 37.00 87 PRO A N 1
ATOM 680 C CA . PRO A 1 87 ? 15.823 -29.580 15.971 1.00 37.00 87 PRO A CA 1
ATOM 681 C C . PRO A 1 87 ? 15.428 -31.050 15.828 1.00 37.00 87 PRO A C 1
ATOM 683 O O . PRO A 1 87 ? 15.272 -31.587 14.730 1.00 37.00 87 PRO A O 1
ATOM 686 N N . THR A 1 88 ? 15.234 -31.699 16.971 1.00 36.59 88 THR A N 1
ATOM 687 C CA . THR A 1 88 ? 14.363 -32.865 17.108 1.00 36.59 88 THR A CA 1
ATOM 688 C C . THR A 1 88 ? 12.996 -32.528 16.518 1.00 36.59 88 THR A C 1
ATOM 690 O O . THR A 1 88 ? 12.361 -31.558 16.927 1.00 36.59 88 THR A O 1
ATOM 693 N N . MET A 1 89 ? 12.557 -33.321 15.540 1.00 35.56 89 MET A N 1
ATOM 694 C CA . MET A 1 89 ? 11.275 -33.152 14.860 1.00 35.56 89 MET A CA 1
ATOM 695 C C . MET A 1 89 ? 10.105 -33.402 15.814 1.00 35.56 89 MET A C 1
ATOM 697 O O . MET A 1 89 ? 9.625 -34.524 15.955 1.00 35.56 89 MET A O 1
ATOM 701 N N . SER A 1 90 ? 9.622 -32.341 16.450 1.00 39.47 90 SER A N 1
ATOM 702 C CA . SER A 1 90 ? 8.275 -32.275 17.008 1.00 39.47 90 SER A CA 1
ATOM 703 C C . SER A 1 90 ? 7.448 -31.334 16.135 1.00 39.47 90 SER A C 1
ATOM 705 O O . SER A 1 90 ? 7.711 -30.136 16.091 1.00 39.47 90 SER A O 1
ATOM 707 N N . ASN A 1 91 ? 6.468 -31.892 15.417 1.00 42.47 91 ASN A N 1
ATOM 708 C CA . ASN A 1 91 ? 5.487 -31.179 14.591 1.00 42.47 91 ASN A CA 1
ATOM 709 C C . ASN A 1 91 ? 4.547 -30.320 15.458 1.00 42.47 91 ASN A C 1
ATOM 711 O O . ASN A 1 91 ? 3.370 -30.635 15.621 1.00 42.47 91 ASN A O 1
ATOM 715 N N . SER A 1 92 ? 5.054 -29.231 16.025 1.00 44.94 92 SER A N 1
ATOM 716 C CA . SER A 1 92 ? 4.231 -28.142 16.539 1.00 44.94 92 SER A CA 1
ATOM 717 C C . SER A 1 92 ? 4.177 -27.059 15.470 1.00 44.94 92 SER A C 1
ATOM 719 O O . SER A 1 92 ? 5.135 -26.313 15.285 1.00 44.94 92 SER A O 1
ATOM 721 N N . THR A 1 93 ? 3.069 -26.987 14.733 1.00 62.31 93 THR A N 1
ATOM 722 C CA . THR A 1 93 ? 2.725 -25.821 13.910 1.00 62.31 93 THR A CA 1
ATOM 723 C C . THR A 1 93 ? 2.595 -24.610 14.827 1.00 62.31 93 THR A C 1
ATOM 725 O O . THR A 1 93 ? 1.537 -24.384 15.414 1.00 62.31 93 THR A O 1
ATOM 728 N N . GLU A 1 94 ? 3.680 -23.856 14.995 1.00 80.25 94 GLU A N 1
ATOM 729 C CA . GLU A 1 94 ? 3.631 -22.546 15.635 1.00 80.25 94 GLU A CA 1
ATOM 730 C C . GLU A 1 94 ? 2.744 -21.633 14.789 1.00 80.25 94 GLU A C 1
ATOM 732 O O . GLU A 1 94 ? 3.037 -21.324 13.632 1.00 80.25 94 GLU A O 1
ATOM 737 N N . ILE A 1 95 ? 1.610 -21.238 15.361 1.00 85.75 95 ILE A N 1
ATOM 738 C CA . ILE A 1 95 ? 0.702 -20.283 14.738 1.00 85.75 95 ILE A CA 1
ATOM 739 C C . ILE A 1 95 ? 1.358 -18.907 14.866 1.00 85.75 95 ILE A C 1
ATOM 741 O O . ILE A 1 95 ? 1.350 -18.302 15.937 1.00 85.75 95 ILE A O 1
ATOM 745 N N . LEU A 1 96 ? 1.954 -18.428 13.775 1.00 93.62 96 LEU A N 1
ATOM 746 C CA . LEU A 1 96 ? 2.509 -17.079 13.688 1.00 93.62 96 LEU A CA 1
ATOM 747 C C . LEU A 1 96 ? 1.397 -16.036 13.858 1.00 93.62 96 LEU A C 1
ATOM 749 O O . LEU A 1 96 ? 0.306 -16.172 13.300 1.00 93.62 96 LEU A O 1
ATOM 753 N N . SER A 1 97 ? 1.681 -14.978 14.619 1.00 96.44 97 SER A N 1
ATOM 754 C CA . SER A 1 97 ? 0.739 -13.872 14.805 1.00 96.44 97 SER A CA 1
ATOM 755 C C . SER A 1 97 ? 0.586 -13.039 13.523 1.00 96.44 97 SER A C 1
ATOM 757 O O . SER A 1 97 ? 1.501 -12.985 12.694 1.00 96.44 97 SER A O 1
ATOM 759 N N . LYS A 1 98 ? -0.551 -12.339 13.379 1.00 95.44 98 LYS A N 1
ATOM 760 C CA . LYS A 1 98 ? -0.812 -11.394 12.273 1.00 95.44 98 LYS A CA 1
ATOM 761 C C . LYS A 1 98 ? 0.338 -10.399 12.100 1.00 95.44 98 LYS A C 1
ATOM 763 O O . LYS A 1 98 ? 0.808 -10.201 10.983 1.00 95.44 98 LYS A O 1
ATOM 768 N N . ASP A 1 99 ? 0.800 -9.808 13.197 1.00 95.00 99 ASP A N 1
ATOM 769 C CA . ASP A 1 99 ? 1.831 -8.770 13.164 1.00 95.00 99 ASP A CA 1
ATOM 770 C C . ASP A 1 99 ? 3.186 -9.345 12.745 1.00 95.00 99 ASP A C 1
ATOM 772 O O . ASP A 1 99 ? 3.872 -8.757 11.913 1.00 95.00 99 ASP A O 1
ATOM 776 N N . THR A 1 100 ? 3.523 -10.549 13.217 1.00 95.94 100 THR A N 1
ATOM 777 C CA . THR A 1 100 ? 4.742 -11.259 12.800 1.00 95.94 100 THR A CA 1
ATOM 778 C C . THR A 1 100 ? 4.722 -11.590 11.306 1.00 95.94 100 THR A C 1
ATOM 780 O O . THR A 1 100 ? 5.737 -11.450 10.627 1.00 95.94 100 THR A O 1
ATOM 783 N N . LEU A 1 101 ? 3.570 -11.996 10.762 1.00 96.75 101 LEU A N 1
ATOM 784 C CA . LEU A 1 101 ? 3.417 -12.257 9.327 1.00 96.75 101 LEU A CA 1
ATOM 785 C C . LEU A 1 101 ? 3.590 -10.978 8.497 1.00 96.75 101 LEU A C 1
ATOM 787 O O . LEU A 1 101 ? 4.259 -10.999 7.464 1.00 96.75 101 LEU A O 1
ATOM 791 N N . ILE A 1 102 ? 3.035 -9.853 8.957 1.00 96.69 102 ILE A N 1
ATOM 792 C CA . ILE A 1 102 ? 3.205 -8.552 8.294 1.00 96.69 102 ILE A CA 1
ATOM 793 C C . ILE A 1 102 ? 4.672 -8.105 8.347 1.00 96.69 102 ILE A C 1
ATOM 795 O O . ILE A 1 102 ? 5.218 -7.673 7.331 1.00 96.69 102 ILE A O 1
ATOM 799 N N . GLU A 1 103 ? 5.337 -8.247 9.494 1.00 96.62 103 GLU A N 1
ATOM 800 C CA . GLU A 1 103 ? 6.758 -7.919 9.650 1.00 96.62 103 GLU A CA 1
ATOM 801 C C . GLU A 1 103 ? 7.640 -8.772 8.725 1.00 96.62 103 GLU A C 1
ATOM 803 O O . GLU A 1 103 ? 8.480 -8.238 7.994 1.00 96.62 103 GLU A O 1
ATOM 808 N N . ASN A 1 104 ? 7.390 -10.084 8.666 1.00 96.44 104 ASN A N 1
ATOM 809 C CA . ASN A 1 104 ? 8.072 -10.991 7.745 1.00 96.44 104 ASN A CA 1
ATOM 810 C C . ASN A 1 104 ? 7.844 -10.592 6.284 1.00 96.44 104 ASN A C 1
ATOM 812 O O . ASN A 1 104 ? 8.797 -10.556 5.501 1.00 96.44 104 ASN A O 1
ATOM 816 N N . ALA A 1 105 ? 6.612 -10.234 5.909 1.00 97.31 105 ALA A N 1
ATOM 817 C CA . ALA A 1 105 ? 6.313 -9.771 4.560 1.00 97.31 105 ALA A CA 1
ATOM 818 C C . ALA A 1 105 ? 7.124 -8.520 4.188 1.00 97.31 105 ALA A C 1
ATOM 820 O O . ALA A 1 105 ? 7.698 -8.465 3.097 1.00 97.31 105 ALA A O 1
ATOM 821 N N . LEU A 1 106 ? 7.213 -7.534 5.086 1.00 96.81 106 LEU A N 1
ATOM 822 C CA . LEU A 1 106 ? 7.990 -6.308 4.871 1.00 96.81 106 LEU A CA 1
ATOM 823 C C . LEU A 1 106 ? 9.497 -6.584 4.784 1.00 96.81 106 LEU A C 1
ATOM 825 O O . LEU A 1 106 ? 10.184 -6.023 3.923 1.00 96.81 106 LEU A O 1
ATOM 829 N N . LYS A 1 107 ? 10.008 -7.486 5.628 1.00 97.56 107 LYS A N 1
ATOM 830 C CA . LYS A 1 107 ? 11.401 -7.942 5.576 1.00 97.56 107 LYS A CA 1
ATOM 831 C C . LYS A 1 107 ? 11.723 -8.570 4.220 1.00 97.56 107 LYS A C 1
ATOM 833 O O . LYS A 1 107 ? 12.694 -8.166 3.580 1.00 97.56 107 LYS A O 1
ATOM 838 N N . TYR A 1 108 ? 10.890 -9.496 3.743 1.00 97.88 108 TYR A N 1
ATOM 839 C CA . TYR A 1 108 ? 11.073 -10.118 2.431 1.00 97.88 108 TYR A CA 1
ATOM 840 C C . TYR A 1 108 ? 10.932 -9.122 1.281 1.00 97.88 108 TYR A C 1
ATOM 842 O O . TYR A 1 108 ? 11.744 -9.154 0.364 1.00 97.88 108 TYR A O 1
ATOM 850 N N . ALA A 1 109 ? 9.990 -8.179 1.340 1.00 98.00 109 ALA A N 1
ATOM 851 C CA . ALA A 1 109 ? 9.883 -7.135 0.320 1.00 98.00 109 ALA A CA 1
ATOM 852 C C . ALA A 1 109 ? 11.166 -6.286 0.233 1.00 98.00 109 ALA A C 1
ATOM 854 O O . ALA A 1 109 ? 11.651 -6.007 -0.863 1.00 98.00 109 ALA A O 1
ATOM 855 N N . THR A 1 110 ? 11.760 -5.936 1.378 1.00 97.56 110 THR A N 1
ATOM 856 C CA . THR A 1 110 ? 13.026 -5.184 1.445 1.00 97.56 110 THR A CA 1
ATOM 857 C C . THR A 1 110 ? 14.192 -5.982 0.855 1.00 97.56 110 THR A C 1
ATOM 859 O O . THR A 1 110 ? 14.992 -5.440 0.090 1.00 97.56 110 THR A O 1
ATOM 862 N N . LEU A 1 111 ? 14.271 -7.281 1.163 1.00 97.25 111 LEU A N 1
ATOM 863 C CA . LEU A 1 111 ? 15.256 -8.184 0.560 1.00 97.25 111 LEU A CA 1
ATOM 864 C C . LEU A 1 111 ? 15.039 -8.333 -0.952 1.00 97.25 111 LEU A C 1
ATOM 866 O O . LEU A 1 111 ? 16.011 -8.311 -1.699 1.00 97.25 111 LEU A O 1
ATOM 870 N N . GLY A 1 112 ? 13.785 -8.398 -1.407 1.00 97.50 112 GLY A N 1
ATOM 871 C CA . GLY A 1 112 ? 13.424 -8.433 -2.823 1.00 97.50 112 GLY A CA 1
ATOM 872 C C . GLY A 1 112 ? 13.936 -7.211 -3.581 1.00 97.50 112 GLY A C 1
ATOM 873 O O . GLY A 1 112 ? 14.630 -7.368 -4.582 1.00 97.50 112 GLY A O 1
ATOM 874 N N . VAL A 1 113 ? 13.693 -6.006 -3.051 1.00 97.75 113 VAL A N 1
ATOM 875 C CA . VAL A 1 113 ? 14.199 -4.746 -3.630 1.00 97.75 113 VAL A CA 1
ATOM 876 C C . VAL A 1 113 ? 15.727 -4.741 -3.692 1.00 97.75 113 VAL A C 1
ATOM 878 O O . VAL A 1 113 ? 16.303 -4.363 -4.710 1.00 97.75 113 VAL A O 1
ATOM 881 N N . LYS A 1 114 ? 16.396 -5.183 -2.621 1.00 97.69 114 LYS A N 1
ATOM 882 C CA . LYS A 1 114 ? 17.861 -5.249 -2.576 1.00 97.69 114 LYS A CA 1
ATOM 883 C C . LYS A 1 114 ? 18.420 -6.233 -3.613 1.00 97.69 114 LYS A C 1
ATOM 885 O O . LYS A 1 114 ? 19.310 -5.865 -4.374 1.00 97.69 114 LYS A O 1
ATOM 890 N N . SER A 1 115 ? 17.883 -7.452 -3.687 1.00 97.69 115 SER A N 1
ATOM 891 C CA . SER A 1 115 ? 18.293 -8.446 -4.688 1.00 97.69 115 SER A CA 1
ATOM 892 C C . SER A 1 115 ? 18.026 -7.964 -6.116 1.00 97.69 115 SER A C 1
ATOM 894 O O . SER A 1 115 ? 18.817 -8.249 -7.011 1.00 97.69 115 SER A O 1
ATOM 896 N N . GLU A 1 116 ? 16.951 -7.205 -6.340 1.00 97.50 116 GLU A N 1
ATOM 897 C CA . GLU A 1 116 ? 16.652 -6.606 -7.642 1.00 97.50 116 GLU A CA 1
ATOM 898 C C . GLU A 1 116 ? 17.706 -5.559 -8.048 1.00 97.50 116 GLU A C 1
ATOM 900 O O . GLU A 1 116 ? 18.208 -5.598 -9.171 1.00 97.50 116 GLU A O 1
ATOM 905 N N . GLN A 1 117 ? 18.106 -4.676 -7.123 1.00 97.50 117 GLN A N 1
ATOM 906 C CA . GLN A 1 117 ? 19.178 -3.690 -7.343 1.00 97.50 117 GLN A CA 1
ATOM 907 C C . GLN A 1 117 ? 20.531 -4.352 -7.639 1.00 97.50 117 GLN A C 1
ATOM 909 O O . GLN A 1 117 ? 21.310 -3.844 -8.444 1.00 97.50 117 GLN A O 1
ATOM 914 N N . GLU A 1 118 ? 20.795 -5.507 -7.025 1.00 97.94 118 GLU A N 1
ATOM 915 C CA . GLU A 1 118 ? 21.990 -6.327 -7.259 1.00 97.94 118 GLU A CA 1
ATOM 916 C C . GLU A 1 118 ? 21.892 -7.207 -8.524 1.00 97.94 118 GLU A C 1
ATOM 918 O O . GLU A 1 118 ? 22.787 -8.012 -8.776 1.00 97.94 118 GLU A O 1
ATOM 923 N N . GLN A 1 119 ? 20.818 -7.084 -9.317 1.00 97.31 119 GLN A N 1
ATOM 924 C CA . GLN A 1 119 ? 20.531 -7.904 -10.507 1.00 97.31 119 GLN A CA 1
ATOM 925 C C . GLN A 1 119 ? 20.424 -9.416 -10.226 1.00 97.31 119 GLN A C 1
ATOM 927 O O . GLN A 1 119 ? 20.516 -10.251 -11.130 1.00 97.31 119 GLN A O 1
ATOM 932 N N . LYS A 1 120 ? 20.165 -9.803 -8.973 1.00 97.88 120 LYS A N 1
ATOM 933 C CA . LYS A 1 120 ? 19.907 -11.188 -8.556 1.00 97.88 120 LYS A CA 1
ATOM 934 C C . LYS A 1 120 ? 18.420 -11.511 -8.697 1.00 97.88 120 LYS A C 1
ATOM 936 O O . LYS A 1 120 ? 17.715 -11.776 -7.724 1.00 97.88 120 LYS A O 1
ATOM 941 N N . PHE A 1 121 ? 17.923 -11.494 -9.934 1.00 97.19 121 PHE A N 1
ATOM 942 C CA . PHE A 1 121 ? 16.482 -11.547 -10.220 1.00 97.19 121 PHE A CA 1
ATOM 943 C C . PHE A 1 121 ? 15.785 -12.805 -9.693 1.00 97.19 121 PHE A C 1
ATOM 945 O O . PHE A 1 121 ? 14.660 -12.720 -9.213 1.00 97.19 121 PHE A O 1
ATOM 952 N N . LYS A 1 122 ? 16.451 -13.965 -9.707 1.00 96.94 122 LYS A N 1
ATOM 953 C CA . LYS A 1 122 ? 15.880 -15.208 -9.162 1.00 96.94 122 LYS A CA 1
ATOM 954 C C . LYS A 1 122 ? 15.564 -15.091 -7.665 1.00 96.94 122 LYS A C 1
ATOM 956 O O . LYS A 1 122 ? 14.494 -15.513 -7.235 1.00 96.94 122 LYS A O 1
ATOM 961 N N . GLU A 1 123 ? 16.475 -14.501 -6.893 1.00 97.44 123 GLU A N 1
ATOM 962 C CA . GLU A 1 123 ? 16.290 -14.258 -5.458 1.00 97.44 123 GLU A CA 1
ATOM 963 C C . GLU A 1 123 ? 15.213 -13.196 -5.222 1.00 97.44 123 GLU A C 1
ATOM 965 O O . GLU A 1 123 ? 14.346 -13.381 -4.373 1.00 97.44 123 GLU A O 1
ATOM 970 N N . ALA A 1 124 ? 15.212 -12.124 -6.022 1.00 97.69 124 ALA A N 1
ATOM 971 C CA . ALA A 1 124 ? 14.195 -11.079 -5.939 1.00 97.69 124 ALA A CA 1
ATOM 972 C C . ALA A 1 124 ? 12.777 -11.642 -6.144 1.00 97.69 124 ALA A C 1
ATOM 974 O O . ALA A 1 124 ? 11.890 -11.383 -5.331 1.00 97.69 124 ALA A O 1
ATOM 975 N N . ILE A 1 125 ? 12.572 -12.474 -7.176 1.00 96.94 125 ILE A N 1
ATOM 976 C CA . ILE A 1 125 ? 11.286 -13.143 -7.438 1.00 96.94 125 ILE A CA 1
ATOM 977 C C . ILE A 1 125 ? 10.887 -14.018 -6.242 1.00 96.94 125 ILE A C 1
ATOM 979 O O . ILE A 1 125 ? 9.736 -13.966 -5.802 1.00 96.94 125 ILE A O 1
ATOM 983 N N . GLN A 1 126 ? 11.824 -14.793 -5.684 1.00 97.00 126 GLN A N 1
ATOM 984 C CA . GLN A 1 126 ? 11.561 -15.638 -4.518 1.00 97.00 126 GLN A CA 1
ATOM 985 C C . GLN A 1 126 ? 11.122 -14.808 -3.304 1.00 97.00 126 GLN A C 1
ATOM 987 O O . GLN A 1 126 ? 10.124 -15.142 -2.667 1.00 97.00 126 GLN A O 1
ATOM 992 N N . TYR A 1 127 ? 11.811 -13.706 -3.011 1.00 98.12 127 TYR A N 1
ATOM 993 C CA . TYR A 1 127 ? 11.469 -12.842 -1.884 1.00 98.12 127 TYR A CA 1
ATOM 994 C C . TYR A 1 127 ? 10.131 -12.117 -2.065 1.00 98.12 127 TYR A C 1
ATOM 996 O O . TYR A 1 127 ? 9.341 -12.063 -1.123 1.00 98.12 127 TYR A O 1
ATOM 1004 N N . TYR A 1 128 ? 9.815 -11.616 -3.262 1.00 98.19 128 TYR A N 1
ATOM 1005 C CA . TYR A 1 128 ? 8.495 -11.029 -3.522 1.00 98.19 128 TYR A CA 1
ATOM 1006 C C . TYR A 1 128 ? 7.367 -12.062 -3.404 1.00 98.19 128 TYR A C 1
ATOM 1008 O O . TYR A 1 128 ? 6.317 -11.758 -2.836 1.00 98.19 128 TYR A O 1
ATOM 1016 N N . THR A 1 129 ? 7.607 -13.297 -3.857 1.00 96.69 129 THR A N 1
ATOM 1017 C CA . THR A 1 129 ? 6.653 -14.407 -3.708 1.00 96.69 129 THR A CA 1
ATOM 1018 C C . THR A 1 129 ? 6.403 -14.704 -2.227 1.00 96.69 129 THR A C 1
ATOM 1020 O O . THR A 1 129 ? 5.261 -14.625 -1.776 1.00 96.69 129 THR A O 1
ATOM 1023 N N . GLN A 1 130 ? 7.465 -14.904 -1.437 1.00 97.38 130 GLN A N 1
ATOM 1024 C CA . GLN A 1 130 ? 7.368 -15.129 0.013 1.00 97.38 130 GLN A CA 1
ATOM 1025 C C . GLN A 1 130 ? 6.685 -13.967 0.745 1.00 97.38 130 GLN A C 1
ATOM 1027 O O . GLN A 1 130 ? 5.895 -14.186 1.664 1.00 97.38 130 GLN A O 1
ATOM 1032 N N . SER A 1 131 ? 6.950 -12.723 0.336 1.00 97.81 131 SER A N 1
ATOM 1033 C CA . SER A 1 131 ? 6.273 -11.548 0.889 1.00 97.81 131 SER A CA 1
ATOM 1034 C C . SER A 1 131 ? 4.761 -11.603 0.641 1.00 97.81 131 SER A C 1
ATOM 1036 O O . SER A 1 131 ? 3.975 -11.434 1.574 1.00 97.81 131 SER A O 1
ATOM 1038 N N . SER A 1 132 ? 4.344 -11.919 -0.590 1.00 97.56 132 SER A N 1
ATOM 1039 C CA . SER A 1 132 ? 2.925 -12.037 -0.943 1.00 97.56 132 SER A CA 1
ATOM 1040 C C . SER A 1 132 ? 2.210 -13.171 -0.191 1.00 97.56 132 SER A C 1
ATOM 1042 O O . SER A 1 132 ? 1.080 -12.979 0.265 1.00 97.56 132 SER A O 1
ATOM 1044 N N . GLU A 1 133 ? 2.884 -14.305 0.027 1.00 97.12 133 GLU A N 1
ATOM 1045 C CA . GLU A 1 133 ? 2.366 -15.443 0.798 1.00 97.12 133 GLU A CA 1
ATOM 1046 C C . GLU A 1 133 ? 2.179 -15.092 2.281 1.00 97.12 133 GLU A C 1
ATOM 1048 O O . GLU A 1 133 ? 1.150 -15.419 2.874 1.00 97.12 133 GLU A O 1
ATOM 1053 N N . ASN A 1 134 ? 3.131 -14.373 2.886 1.00 97.25 134 ASN A N 1
ATOM 1054 C CA . ASN A 1 134 ? 3.004 -13.910 4.272 1.00 97.25 134 ASN A CA 1
ATOM 1055 C C . ASN A 1 134 ? 1.823 -12.938 4.436 1.00 97.25 134 ASN A C 1
ATOM 1057 O O . ASN A 1 134 ? 1.071 -13.046 5.405 1.00 97.25 134 ASN A O 1
ATOM 1061 N N . ILE A 1 135 ? 1.597 -12.035 3.472 1.00 97.62 135 ILE A N 1
ATOM 1062 C CA . ILE A 1 135 ? 0.424 -11.143 3.485 1.00 97.62 135 ILE A CA 1
ATOM 1063 C C . ILE A 1 135 ? -0.875 -11.938 3.346 1.00 97.62 135 ILE A C 1
ATOM 1065 O O . ILE A 1 135 ? -1.853 -11.650 4.034 1.00 97.62 135 ILE A O 1
ATOM 1069 N N . GLU A 1 136 ? -0.903 -12.948 2.480 1.00 97.12 136 GLU A N 1
ATOM 1070 C CA . GLU A 1 136 ? -2.065 -13.822 2.330 1.00 97.12 136 GLU A CA 1
ATOM 1071 C C . GLU A 1 136 ? -2.396 -14.584 3.615 1.00 97.12 136 GLU A C 1
ATOM 1073 O O . GLU A 1 136 ? -3.568 -14.712 3.971 1.00 97.12 136 GLU A O 1
ATOM 1078 N N . GLN A 1 137 ? -1.384 -15.046 4.347 1.00 96.62 137 GLN A N 1
ATOM 1079 C CA . GLN A 1 137 ? -1.588 -15.639 5.666 1.00 96.62 137 GLN A CA 1
ATOM 1080 C C . GLN A 1 137 ? -2.083 -14.596 6.674 1.00 96.62 137 GLN A C 1
ATOM 1082 O O . GLN A 1 137 ? -3.052 -14.865 7.381 1.00 96.62 137 GLN A O 1
ATOM 1087 N N . ALA A 1 138 ? -1.499 -13.393 6.694 1.00 96.94 138 ALA A N 1
ATOM 1088 C CA . ALA A 1 138 ? -1.923 -12.307 7.580 1.00 96.94 138 ALA A CA 1
ATOM 1089 C C . ALA A 1 138 ? -3.390 -11.907 7.348 1.00 96.94 138 ALA A C 1
ATOM 1091 O O . ALA A 1 138 ? -4.124 -11.673 8.309 1.00 96.94 138 ALA A O 1
ATOM 1092 N N . LEU A 1 139 ? -3.846 -11.895 6.089 1.00 96.56 139 LEU A N 1
ATOM 1093 C CA . LEU A 1 139 ? -5.232 -11.599 5.709 1.00 96.56 139 LEU A CA 1
ATOM 1094 C C . LEU A 1 139 ? -6.250 -12.545 6.364 1.00 96.56 139 LEU A C 1
ATOM 1096 O O . LEU A 1 139 ? -7.369 -12.118 6.642 1.00 96.56 139 LEU A O 1
ATOM 1100 N N . LYS A 1 140 ? -5.870 -13.793 6.674 1.00 96.50 140 LYS A N 1
ATOM 1101 C CA . LYS A 1 140 ? -6.744 -14.756 7.372 1.00 96.50 140 LYS A CA 1
ATOM 1102 C C . LYS A 1 140 ? -7.039 -14.352 8.819 1.00 96.50 140 LYS A C 1
ATOM 1104 O O . LYS A 1 140 ? -8.060 -14.761 9.361 1.00 96.50 140 LYS A O 1
ATOM 1109 N N . PHE A 1 141 ? -6.173 -13.543 9.427 1.00 96.00 141 PHE A N 1
ATOM 1110 C CA . PHE A 1 141 ? -6.329 -13.043 10.795 1.00 96.00 141 PHE A CA 1
ATOM 1111 C C . PHE A 1 141 ? -7.026 -11.674 10.861 1.00 96.00 141 PHE A C 1
ATOM 1113 O O . PHE A 1 141 ? -7.295 -11.175 11.953 1.00 96.00 141 PHE A O 1
ATOM 1120 N N . VAL A 1 142 ? -7.319 -11.043 9.717 1.00 93.94 142 VAL A N 1
ATOM 1121 C CA . VAL A 1 142 ? -7.983 -9.733 9.667 1.00 93.94 142 VAL A CA 1
ATOM 1122 C C . VAL A 1 142 ? -9.481 -9.895 9.910 1.00 93.94 142 VAL A C 1
ATOM 1124 O O . VAL A 1 142 ? -10.206 -10.470 9.089 1.00 93.94 142 VAL A O 1
ATOM 1127 N N . GLN A 1 143 ? -9.953 -9.342 11.027 1.00 91.81 143 GLN A N 1
ATOM 1128 C CA . GLN A 1 143 ? -11.361 -9.384 11.423 1.00 91.81 143 GLN A CA 1
ATOM 1129 C C . GLN A 1 143 ? -12.258 -8.676 10.395 1.00 91.81 143 GLN A C 1
ATOM 1131 O O . GLN A 1 143 ? -11.824 -7.784 9.666 1.00 91.81 143 GLN A O 1
ATOM 1136 N N . SER A 1 144 ? -13.538 -9.053 10.339 1.00 82.94 144 SER A N 1
ATOM 1137 C CA . SER A 1 144 ? -14.515 -8.491 9.391 1.00 82.94 144 SER A CA 1
ATOM 1138 C C . SER A 1 144 ? -14.735 -6.978 9.537 1.00 82.94 144 SER A C 1
ATOM 1140 O O . SER A 1 144 ? -15.145 -6.341 8.572 1.00 82.94 144 SER A O 1
ATOM 1142 N N . GLY A 1 145 ? -14.429 -6.394 10.702 1.00 79.06 145 GLY A N 1
ATOM 1143 C CA . GLY A 1 145 ? -14.530 -4.951 10.950 1.00 79.06 145 GLY A CA 1
ATOM 1144 C C . GLY A 1 145 ? -13.345 -4.115 10.447 1.00 79.06 145 GLY A C 1
ATOM 1145 O O . GLY A 1 145 ? -13.466 -2.899 10.334 1.00 79.06 145 GLY A O 1
ATOM 1146 N N . GLU A 1 146 ? -12.212 -4.732 10.104 1.00 91.25 146 GLU A N 1
ATOM 1147 C CA . GLU A 1 146 ? -10.979 -4.032 9.703 1.00 91.25 146 GLU A CA 1
ATOM 1148 C C . GLU A 1 146 ? -10.882 -3.871 8.174 1.00 91.25 146 GLU A C 1
ATOM 1150 O O . GLU A 1 146 ? -9.923 -4.311 7.532 1.00 91.25 146 GLU A O 1
ATOM 1155 N N . ILE A 1 147 ? -11.901 -3.257 7.564 1.00 86.38 147 ILE A N 1
ATOM 1156 C CA . ILE A 1 147 ? -12.016 -3.133 6.098 1.00 86.38 147 ILE A CA 1
ATOM 1157 C C . ILE A 1 147 ? -10.803 -2.406 5.500 1.00 86.38 147 ILE A C 1
ATOM 1159 O O . ILE A 1 147 ? -10.251 -2.846 4.492 1.00 86.38 147 ILE A O 1
ATOM 1163 N N . GLU A 1 148 ? -10.351 -1.329 6.143 1.00 85.81 148 GLU A N 1
ATOM 1164 C CA . GLU A 1 148 ? -9.206 -0.540 5.681 1.00 85.81 148 GLU A CA 1
ATOM 1165 C C . GLU A 1 148 ? -7.907 -1.359 5.684 1.00 85.81 148 GLU A C 1
ATOM 1167 O O . GLU A 1 148 ? -7.190 -1.394 4.683 1.00 85.81 148 GLU A O 1
ATOM 1172 N N . SER A 1 149 ? -7.632 -2.093 6.768 1.00 91.75 149 SER A N 1
ATOM 1173 C CA . SER A 1 149 ? -6.452 -2.959 6.857 1.00 91.75 149 SER A CA 1
ATOM 1174 C C . SER A 1 149 ? -6.500 -4.086 5.827 1.00 91.75 149 SER A C 1
ATOM 1176 O O . SER A 1 149 ? -5.489 -4.383 5.193 1.00 91.75 149 SER A O 1
ATOM 1178 N N . ARG A 1 150 ? -7.676 -4.689 5.609 1.00 94.75 150 ARG A N 1
ATOM 1179 C CA . ARG A 1 150 ? -7.871 -5.717 4.579 1.00 94.75 150 ARG A CA 1
ATOM 1180 C C . ARG A 1 150 ? -7.585 -5.171 3.183 1.00 94.75 150 ARG A C 1
ATOM 1182 O O . ARG A 1 150 ? -6.885 -5.826 2.410 1.00 94.75 150 ARG A O 1
ATOM 1189 N N . LEU A 1 151 ? -8.103 -3.984 2.866 1.00 91.06 151 LEU A N 1
ATOM 1190 C CA . LEU A 1 151 ? -7.898 -3.337 1.573 1.00 91.06 151 LEU A CA 1
ATOM 1191 C C . LEU A 1 151 ? -6.415 -3.014 1.348 1.00 91.06 151 LEU A C 1
ATOM 1193 O O . LEU A 1 151 ? -5.866 -3.372 0.307 1.00 91.06 151 LEU A O 1
ATOM 1197 N N . MET A 1 152 ? -5.752 -2.422 2.345 1.00 94.81 152 MET A N 1
ATOM 1198 C CA . MET A 1 152 ? -4.326 -2.093 2.285 1.00 94.81 152 MET A CA 1
ATOM 1199 C C . MET A 1 152 ? -3.459 -3.345 2.076 1.00 94.81 152 MET A C 1
ATOM 1201 O O . MET A 1 152 ? -2.596 -3.363 1.197 1.00 94.81 152 MET A O 1
ATOM 1205 N N . LEU A 1 153 ? -3.703 -4.411 2.846 1.00 95.94 153 LEU A N 1
ATOM 1206 C CA . LEU A 1 153 ? -2.967 -5.671 2.712 1.00 95.94 153 LEU A CA 1
ATOM 1207 C C . LEU A 1 153 ? -3.230 -6.337 1.356 1.00 95.94 153 LEU A C 1
ATOM 1209 O O . LEU A 1 153 ? -2.295 -6.816 0.722 1.00 95.94 153 LEU A O 1
ATOM 1213 N N . THR A 1 154 ? -4.467 -6.307 0.859 1.00 95.19 154 THR A N 1
ATOM 1214 C CA . THR A 1 154 ? -4.807 -6.845 -0.470 1.00 95.19 154 THR A CA 1
ATOM 1215 C C . THR A 1 154 ? -4.080 -6.089 -1.582 1.00 95.19 154 THR A C 1
ATOM 1217 O O . THR A 1 154 ? -3.493 -6.712 -2.468 1.00 95.19 154 THR A O 1
ATOM 1220 N N . GLN A 1 155 ? -4.042 -4.756 -1.505 1.00 93.00 155 GLN A N 1
ATOM 1221 C CA . GLN A 1 155 ? -3.298 -3.924 -2.449 1.00 93.00 155 GLN A CA 1
ATOM 1222 C C . GLN A 1 155 ? -1.799 -4.257 -2.426 1.00 93.00 155 GLN A C 1
ATOM 1224 O O . GLN A 1 155 ? -1.197 -4.446 -3.483 1.00 93.00 155 GLN A O 1
ATOM 1229 N N . LYS A 1 156 ? -1.201 -4.396 -1.235 1.00 97.25 156 LYS A N 1
ATOM 1230 C CA . LYS A 1 156 ? 0.219 -4.752 -1.096 1.00 97.25 156 LYS A CA 1
ATOM 1231 C C . LYS A 1 156 ? 0.539 -6.166 -1.577 1.00 97.25 156 LYS A C 1
ATOM 1233 O O . LYS A 1 156 ? 1.553 -6.356 -2.245 1.00 97.25 156 LYS A O 1
ATOM 1238 N N . LYS A 1 157 ? -0.340 -7.141 -1.322 1.00 97.50 157 LYS A N 1
ATOM 1239 C CA . LYS A 1 157 ? -0.229 -8.494 -1.892 1.00 97.50 157 LYS A CA 1
ATOM 1240 C C . LYS A 1 157 ? -0.167 -8.430 -3.419 1.00 97.50 157 LYS A C 1
ATOM 1242 O O . LYS A 1 157 ? 0.719 -9.036 -4.018 1.00 97.50 157 LYS A O 1
ATOM 1247 N N . GLN A 1 158 ? -1.092 -7.691 -4.039 1.00 94.88 158 GLN A N 1
ATOM 1248 C CA . GLN A 1 158 ? -1.158 -7.560 -5.493 1.00 94.88 158 GLN A CA 1
ATOM 1249 C C . GLN A 1 158 ? 0.093 -6.881 -6.064 1.00 94.88 158 GLN A C 1
ATOM 1251 O O . GLN A 1 158 ? 0.614 -7.336 -7.079 1.00 94.88 158 GLN A O 1
ATOM 1256 N N . GLU A 1 159 ? 0.599 -5.835 -5.407 1.00 95.19 159 GLU A N 1
ATOM 1257 C CA . GLU A 1 159 ? 1.836 -5.143 -5.790 1.00 95.19 159 GLU A CA 1
ATOM 1258 C C . GLU A 1 159 ? 3.033 -6.108 -5.840 1.00 95.19 159 GLU A C 1
ATOM 1260 O O . GLU A 1 159 ? 3.708 -6.198 -6.867 1.00 95.19 159 GLU A O 1
ATOM 1265 N N . TYR A 1 160 ? 3.263 -6.885 -4.775 1.00 97.94 160 TYR A N 1
ATOM 1266 C CA . TYR A 1 160 ? 4.394 -7.820 -4.710 1.00 97.94 160 TYR A CA 1
ATOM 1267 C C . TYR A 1 160 ? 4.236 -9.014 -5.654 1.00 97.94 160 TYR A C 1
ATOM 1269 O O . TYR A 1 160 ? 5.201 -9.397 -6.315 1.00 97.94 160 TYR A O 1
ATOM 1277 N N . SER A 1 161 ? 3.023 -9.557 -5.784 1.00 96.94 161 SER A N 1
ATOM 1278 C CA . SER A 1 161 ? 2.731 -10.634 -6.735 1.00 96.94 161 SER A CA 1
ATOM 1279 C C . SER A 1 161 ? 2.958 -10.183 -8.184 1.00 96.94 161 SER A C 1
ATOM 1281 O O . SER A 1 161 ? 3.673 -10.856 -8.926 1.00 96.94 161 SER A O 1
ATOM 1283 N N . SER A 1 162 ? 2.468 -8.994 -8.554 1.00 94.19 162 SER A N 1
ATOM 1284 C CA . SER A 1 162 ? 2.670 -8.427 -9.896 1.00 94.19 162 SER A CA 1
ATOM 1285 C C . SER A 1 162 ? 4.147 -8.136 -10.168 1.00 94.19 162 SER A C 1
ATOM 1287 O O . SER A 1 162 ? 4.624 -8.333 -11.285 1.00 94.19 162 SER A O 1
ATOM 1289 N N . ARG A 1 163 ? 4.906 -7.688 -9.153 1.00 97.44 163 ARG A N 1
ATOM 1290 C CA . ARG A 1 163 ? 6.350 -7.451 -9.296 1.00 97.44 163 ARG A CA 1
ATOM 1291 C C . ARG A 1 163 ? 7.121 -8.750 -9.526 1.00 97.44 163 ARG A C 1
ATOM 1293 O O . ARG A 1 163 ? 7.988 -8.780 -10.398 1.00 97.44 163 ARG A O 1
ATOM 1300 N N . ALA A 1 164 ? 6.787 -9.812 -8.791 1.00 97.12 164 ALA A N 1
ATOM 1301 C CA . ALA A 1 164 ? 7.381 -11.135 -8.979 1.00 97.12 164 ALA A CA 1
ATOM 1302 C C . ALA A 1 164 ? 7.103 -11.684 -10.389 1.00 97.12 164 ALA A C 1
ATOM 1304 O O . ALA A 1 164 ? 8.026 -12.145 -11.061 1.00 97.12 164 ALA A O 1
ATOM 1305 N N . GLU A 1 165 ? 5.857 -11.579 -10.859 1.00 95.19 165 GLU A N 1
ATOM 1306 C CA . GLU A 1 165 ? 5.454 -12.020 -12.198 1.00 95.19 165 GLU A CA 1
ATOM 1307 C C . GLU A 1 165 ? 6.149 -11.212 -13.301 1.00 95.19 165 GLU A C 1
ATOM 1309 O O . GLU A 1 165 ? 6.692 -11.784 -14.247 1.00 95.19 165 GLU A O 1
ATOM 1314 N N . TYR A 1 166 ? 6.216 -9.886 -13.150 1.00 95.69 166 TYR A N 1
ATOM 1315 C CA . TYR A 1 166 ? 6.932 -9.011 -14.076 1.00 95.69 166 TYR A CA 1
ATOM 1316 C C . TYR A 1 166 ? 8.402 -9.422 -14.227 1.00 95.69 166 TYR A C 1
ATOM 1318 O O . TYR A 1 166 ? 8.879 -9.601 -15.346 1.00 95.69 166 TYR A O 1
ATOM 1326 N N . LEU A 1 167 ? 9.115 -9.622 -13.112 1.00 96.00 167 LEU A N 1
ATOM 1327 C CA . LEU A 1 167 ? 10.518 -10.049 -13.132 1.00 96.00 167 LEU A CA 1
ATOM 1328 C C . LEU A 1 167 ? 10.683 -11.463 -13.715 1.00 96.00 167 LEU A C 1
ATOM 1330 O O . LEU A 1 167 ? 11.637 -11.717 -14.453 1.00 96.00 167 LEU A O 1
ATOM 1334 N N . SER A 1 168 ? 9.752 -12.373 -13.419 1.00 96.50 168 SER A N 1
ATOM 1335 C CA . SER A 1 168 ? 9.738 -13.734 -13.968 1.00 96.50 168 SER A CA 1
ATOM 1336 C C . SER A 1 168 ? 9.598 -13.728 -15.492 1.00 96.50 168 SER A C 1
ATOM 1338 O O . SER A 1 168 ? 10.394 -14.372 -16.179 1.00 96.50 168 SER A O 1
ATOM 1340 N N . ASN A 1 169 ? 8.655 -12.945 -16.023 1.00 93.44 169 ASN A N 1
ATOM 1341 C CA . ASN A 1 169 ? 8.411 -12.817 -17.459 1.00 93.44 169 ASN A CA 1
ATOM 1342 C C . ASN A 1 169 ? 9.559 -12.100 -18.178 1.00 93.44 169 ASN A C 1
ATOM 1344 O O . ASN A 1 169 ? 9.996 -12.556 -19.233 1.00 93.44 169 ASN A O 1
ATOM 1348 N N . LEU A 1 170 ? 10.084 -11.019 -17.593 1.00 95.62 170 LEU A N 1
ATOM 1349 C CA . LEU A 1 170 ? 11.170 -10.232 -18.181 1.00 95.62 170 LEU A CA 1
ATOM 1350 C C . LEU A 1 170 ? 12.459 -11.049 -18.358 1.00 95.62 170 LEU A C 1
ATOM 1352 O O . LEU A 1 170 ? 13.158 -10.884 -19.354 1.00 95.62 170 LEU A O 1
ATOM 1356 N N . HIS A 1 171 ? 12.768 -11.933 -17.407 1.00 94.75 171 HIS A N 1
ATOM 1357 C CA . HIS A 1 171 ? 14.012 -12.711 -17.405 1.00 94.75 171 HIS A CA 1
ATOM 1358 C C . HIS A 1 171 ? 13.831 -14.186 -17.790 1.00 94.75 171 HIS A C 1
ATOM 1360 O O . HIS A 1 171 ? 14.803 -14.942 -17.778 1.00 94.75 171 HIS A O 1
ATOM 1366 N N . GLY A 1 172 ? 12.609 -14.621 -18.112 1.00 94.12 172 GLY A N 1
ATOM 1367 C CA . GLY A 1 172 ? 12.307 -16.020 -18.435 1.00 94.12 172 GLY A CA 1
ATOM 1368 C C . GLY A 1 172 ? 12.562 -16.998 -17.279 1.00 94.12 172 GLY A C 1
ATOM 1369 O O . GLY A 1 172 ? 12.783 -18.188 -17.509 1.00 94.12 172 GLY A O 1
ATOM 1370 N N . ILE A 1 173 ? 12.561 -16.521 -16.030 1.00 92.50 173 ILE A N 1
ATOM 1371 C CA . ILE A 1 173 ? 12.869 -17.328 -14.842 1.00 92.50 173 ILE A CA 1
ATOM 1372 C C . ILE A 1 173 ? 11.575 -17.950 -14.323 1.00 92.50 173 ILE A C 1
ATOM 1374 O O . ILE A 1 173 ? 10.759 -17.264 -13.712 1.00 92.50 173 ILE A O 1
ATOM 1378 N N . ARG A 1 174 ? 11.398 -19.263 -14.503 1.00 87.44 174 ARG A N 1
ATOM 1379 C CA . ARG A 1 174 ? 10.296 -20.015 -13.881 1.00 87.44 174 ARG A CA 1
ATOM 1380 C C . ARG A 1 174 ? 10.756 -20.621 -12.556 1.00 87.44 174 ARG A C 1
ATOM 1382 O O . ARG A 1 174 ? 11.703 -21.405 -12.528 1.00 87.44 174 ARG A O 1
ATOM 1389 N N . LEU A 1 175 ? 10.089 -20.271 -11.455 1.00 82.88 175 LEU A N 1
ATOM 1390 C CA . LEU A 1 175 ? 10.308 -20.924 -10.162 1.00 82.88 175 LEU A CA 1
ATOM 1391 C C . LEU A 1 175 ? 9.689 -22.325 -10.207 1.00 82.88 175 LEU A C 1
ATOM 1393 O O . LEU A 1 175 ? 8.475 -22.485 -10.147 1.00 82.88 175 LEU A O 1
ATOM 1397 N N . SER A 1 176 ? 10.528 -23.353 -10.294 1.00 76.31 176 SER A N 1
ATOM 1398 C CA . SER A 1 176 ? 10.133 -24.764 -10.410 1.00 76.31 176 SER A CA 1
ATOM 1399 C C . SER A 1 176 ? 9.552 -25.379 -9.122 1.00 76.31 176 SER A C 1
ATOM 1401 O O . SER A 1 176 ? 9.598 -26.592 -8.958 1.00 76.31 176 SER A O 1
ATOM 1403 N N . GLY A 1 177 ? 9.047 -24.566 -8.189 1.00 62.78 177 GLY A N 1
ATOM 1404 C CA . GLY A 1 177 ? 8.667 -25.003 -6.839 1.00 62.78 177 GLY A CA 1
ATOM 1405 C C . GLY A 1 177 ? 7.278 -24.583 -6.363 1.00 62.78 177 GLY A C 1
ATOM 1406 O O . GLY A 1 177 ? 6.894 -24.966 -5.263 1.00 62.78 177 GLY A O 1
ATOM 1407 N N . SER A 1 178 ? 6.508 -23.826 -7.152 1.00 50.72 178 SER A N 1
ATOM 1408 C CA . SER A 1 178 ? 5.119 -23.528 -6.789 1.00 50.72 178 SER A CA 1
ATOM 1409 C C . SER A 1 178 ? 4.228 -24.692 -7.222 1.00 50.72 178 SER A C 1
ATOM 1411 O O . SER A 1 178 ? 3.743 -24.756 -8.351 1.00 50.72 178 SER A O 1
ATOM 1413 N N . SER A 1 179 ? 4.060 -25.661 -6.325 1.00 45.50 179 SER A N 1
ATOM 1414 C CA . SER A 1 179 ? 3.048 -26.713 -6.435 1.00 45.50 179 SER A CA 1
ATOM 1415 C C . SER A 1 179 ? 1.661 -26.092 -6.245 1.00 45.50 179 SER A C 1
ATOM 1417 O O . SER A 1 179 ? 1.070 -26.180 -5.173 1.00 45.50 179 SER A O 1
ATOM 1419 N N . GLY A 1 180 ? 1.159 -25.414 -7.275 1.00 44.09 180 GLY A N 1
ATOM 1420 C CA . GLY A 1 180 ? -0.132 -24.740 -7.274 1.00 44.09 180 GLY A CA 1
ATOM 1421 C C . GLY A 1 180 ? -0.907 -25.041 -8.549 1.00 44.09 180 GLY A C 1
ATOM 1422 O O . GLY A 1 180 ? -0.691 -24.397 -9.563 1.00 44.09 180 GLY A O 1
ATOM 1423 N N . ILE A 1 181 ? -1.796 -26.033 -8.451 1.00 42.88 181 ILE A N 1
ATOM 1424 C CA . ILE A 1 181 ? -3.125 -26.093 -9.079 1.00 42.88 181 ILE A CA 1
ATOM 1425 C C . ILE A 1 181 ? -3.165 -25.696 -10.567 1.00 42.88 181 ILE A C 1
ATOM 1427 O O . ILE A 1 181 ? -3.205 -24.522 -10.928 1.00 42.88 181 ILE A O 1
ATOM 1431 N N . ASN A 1 182 ? -3.264 -26.719 -11.422 1.00 36.19 182 ASN A N 1
ATOM 1432 C CA . ASN A 1 182 ? -3.620 -26.614 -12.836 1.00 36.19 182 ASN A CA 1
ATOM 1433 C C . ASN A 1 182 ? -4.841 -25.696 -13.043 1.00 36.19 182 ASN A C 1
ATOM 1435 O O . ASN A 1 182 ? -5.982 -26.134 -12.910 1.00 36.19 182 ASN A O 1
ATOM 1439 N N . SER A 1 183 ? -4.604 -24.442 -13.423 1.00 39.50 183 SER A N 1
ATOM 1440 C CA . SER A 1 183 ? -5.581 -23.611 -14.127 1.00 39.50 183 SER A CA 1
ATOM 1441 C C . SER A 1 183 ? -5.275 -23.699 -15.620 1.00 39.50 183 SER A C 1
ATOM 1443 O O . SER A 1 183 ? -4.632 -22.849 -16.231 1.00 39.50 183 SER A O 1
ATOM 1445 N N . SER A 1 184 ? -5.693 -24.817 -16.208 1.00 38.25 184 SER A N 1
ATOM 1446 C CA . SER A 1 184 ? -5.670 -25.049 -17.649 1.00 38.25 184 SER A CA 1
ATOM 1447 C C . SER A 1 184 ? -6.658 -24.087 -18.313 1.00 38.25 184 SER A C 1
ATOM 1449 O O . SER A 1 184 ? -7.851 -24.362 -18.386 1.00 38.25 184 SER A O 1
ATOM 1451 N N . GLY A 1 185 ? -6.164 -22.941 -18.771 1.00 37.00 185 GLY A N 1
ATOM 1452 C CA . GLY A 1 185 ? -6.948 -21.924 -19.470 1.00 37.00 185 GLY A CA 1
ATOM 1453 C C . GLY A 1 185 ? -6.142 -21.228 -20.559 1.00 37.00 185 GLY A C 1
ATOM 1454 O O . GLY A 1 185 ? -6.249 -20.023 -20.735 1.00 37.00 185 GLY A O 1
ATOM 1455 N N . SER A 1 186 ? -5.282 -21.966 -21.264 1.00 34.72 186 SER A N 1
ATOM 1456 C CA . SER A 1 186 ? -4.605 -21.466 -22.462 1.00 34.72 186 SER A CA 1
ATOM 1457 C C . SER A 1 186 ? -5.491 -21.708 -23.683 1.00 34.72 186 SER A C 1
ATOM 1459 O O . SER A 1 186 ? -5.403 -22.750 -24.329 1.00 34.72 186 SER A O 1
ATOM 1461 N N . THR A 1 187 ? -6.344 -20.744 -24.025 1.00 33.38 187 THR A N 1
ATOM 1462 C CA . THR A 1 187 ? -6.893 -20.641 -25.382 1.00 33.38 187 THR A CA 1
ATOM 1463 C C . THR A 1 187 ? -5.781 -20.191 -26.320 1.00 33.38 187 THR A C 1
ATOM 1465 O O . THR A 1 187 ? -5.450 -19.011 -26.414 1.00 33.38 187 THR A O 1
ATOM 1468 N N . ALA A 1 188 ? -5.190 -21.167 -27.003 1.00 34.28 188 ALA A N 1
ATOM 1469 C CA . ALA A 1 188 ? -4.418 -20.942 -28.209 1.00 34.28 188 ALA A CA 1
ATOM 1470 C C . ALA A 1 188 ? -5.347 -20.327 -29.269 1.00 34.28 188 ALA A C 1
ATOM 1472 O O . ALA A 1 188 ? -6.345 -20.936 -29.658 1.00 34.28 188 ALA A O 1
ATOM 1473 N N . ILE A 1 189 ? -5.026 -19.116 -29.724 1.00 34.78 189 ILE A N 1
ATOM 1474 C CA . ILE A 1 189 ? -5.683 -18.489 -30.871 1.00 34.78 189 ILE A CA 1
ATOM 1475 C C . ILE A 1 189 ? -5.183 -19.232 -32.108 1.00 34.78 189 ILE A C 1
ATOM 1477 O O . ILE A 1 189 ? -4.104 -18.955 -32.629 1.00 34.78 189 ILE A O 1
ATOM 1481 N N . ASN A 1 190 ? -5.954 -20.233 -32.524 1.00 31.36 190 ASN A N 1
ATOM 1482 C CA . ASN A 1 190 ? -5.749 -20.933 -33.777 1.00 31.36 190 ASN A CA 1
ATOM 1483 C C . ASN A 1 190 ? -6.586 -20.228 -34.846 1.00 31.36 190 ASN A C 1
ATOM 1485 O O . ASN A 1 190 ? -7.811 -20.156 -34.765 1.00 31.36 190 ASN A O 1
ATOM 1489 N N . ASN A 1 191 ? -5.885 -19.656 -35.816 1.00 40.53 191 ASN A N 1
ATOM 1490 C CA . ASN A 1 191 ? -6.442 -18.935 -36.945 1.00 40.53 191 ASN A CA 1
ATOM 1491 C C . ASN A 1 191 ? -7.168 -19.940 -37.855 1.00 40.53 191 ASN A C 1
ATOM 1493 O O . ASN A 1 191 ? -6.539 -20.820 -38.442 1.00 40.53 191 ASN A O 1
ATOM 1497 N N . SER A 1 192 ? -8.495 -19.876 -37.930 1.00 33.72 192 SER A N 1
ATOM 1498 C CA . SER A 1 192 ? -9.290 -20.730 -38.815 1.00 33.72 192 SER A CA 1
ATOM 1499 C C . SER A 1 192 ? -10.492 -19.960 -39.347 1.00 33.72 192 SER A C 1
ATOM 1501 O O . SER A 1 192 ? -11.444 -19.670 -38.627 1.00 33.72 192 SER A O 1
ATOM 1503 N N . ASN A 1 193 ? -10.404 -19.644 -40.640 1.00 41.44 193 ASN A N 1
ATOM 1504 C CA . ASN A 1 193 ? -11.489 -19.191 -41.500 1.00 41.44 193 ASN A CA 1
ATOM 1505 C C . ASN A 1 193 ? -12.772 -19.992 -41.244 1.00 41.44 193 ASN A C 1
ATOM 1507 O O . ASN A 1 193 ? -12.815 -21.195 -41.502 1.00 41.44 193 ASN A O 1
ATOM 1511 N N . SER A 1 194 ? -13.842 -19.305 -40.854 1.00 33.47 194 SER A N 1
ATOM 1512 C CA . SER A 1 194 ? -15.197 -19.778 -41.114 1.00 33.47 194 SER A CA 1
ATOM 1513 C C . SER A 1 194 ? -16.046 -18.625 -41.639 1.00 33.47 194 SER A C 1
ATOM 1515 O O . SER A 1 194 ? -16.294 -17.624 -40.976 1.00 33.47 194 SER A O 1
ATOM 1517 N N . ASN A 1 195 ? -16.421 -18.793 -42.903 1.00 41.09 195 ASN A N 1
ATOM 1518 C CA . ASN A 1 195 ? -17.471 -18.077 -43.604 1.00 41.09 195 ASN A CA 1
ATOM 1519 C C . ASN A 1 195 ? -18.789 -18.309 -42.853 1.00 41.09 195 ASN A C 1
ATOM 1521 O O . ASN A 1 195 ? -19.235 -19.454 -42.762 1.00 41.09 195 ASN A O 1
ATOM 1525 N N . VAL A 1 196 ? -19.420 -17.246 -42.356 1.00 37.31 196 VAL A N 1
ATOM 1526 C CA . VAL A 1 196 ? -20.796 -17.286 -41.841 1.00 37.31 196 VAL A CA 1
ATOM 1527 C C . VAL A 1 196 ? -21.556 -16.083 -42.419 1.00 37.31 196 VAL A C 1
ATOM 1529 O O . VAL A 1 196 ? -20.970 -15.002 -42.506 1.00 37.31 196 VAL A O 1
ATOM 1532 N N . PRO A 1 197 ? -22.812 -16.244 -42.880 1.00 36.22 197 PRO A N 1
ATOM 1533 C CA . PRO A 1 197 ? -23.493 -15.244 -43.694 1.00 36.22 197 PRO A CA 1
ATOM 1534 C C . PRO A 1 197 ? -24.041 -14.097 -42.840 1.00 36.22 197 PRO A C 1
ATOM 1536 O O . PRO A 1 197 ? -24.648 -14.317 -41.793 1.00 36.22 197 PRO A O 1
ATOM 1539 N N . PHE A 1 198 ? -23.848 -12.878 -43.339 1.00 30.23 198 PHE A N 1
ATOM 1540 C CA . PHE A 1 198 ? -24.390 -11.627 -42.812 1.00 30.23 198 PHE A CA 1
ATOM 1541 C C . PHE A 1 198 ? -25.930 -11.613 -42.814 1.00 30.23 198 PHE A C 1
ATOM 1543 O O . PHE A 1 198 ? -26.527 -11.891 -43.857 1.00 30.23 198 PHE A O 1
ATOM 1550 N N . PRO A 1 199 ? -26.587 -11.172 -41.727 1.00 36.47 199 PRO A N 1
ATOM 1551 C CA . PRO A 1 199 ? -27.936 -10.634 -41.798 1.00 36.47 199 PRO A CA 1
ATOM 1552 C C . PRO A 1 199 ? -27.870 -9.178 -42.279 1.00 36.47 199 PRO A C 1
ATOM 1554 O O . PRO A 1 199 ? -27.209 -8.337 -41.667 1.00 36.47 199 PRO A O 1
ATOM 1557 N N . GLN A 1 200 ? -28.558 -8.891 -43.383 1.00 39.34 200 GLN A N 1
ATOM 1558 C CA . GLN A 1 200 ? -28.902 -7.530 -43.787 1.00 39.34 200 GLN A CA 1
ATOM 1559 C C . GLN A 1 200 ? -29.817 -6.918 -42.724 1.00 39.34 200 GLN A C 1
ATOM 1561 O O . GLN A 1 200 ? -30.817 -7.530 -42.353 1.00 39.34 200 GLN A O 1
ATOM 1566 N N . VAL A 1 201 ? -29.492 -5.711 -42.264 1.00 35.12 201 VAL A N 1
ATOM 1567 C CA . VAL A 1 201 ? -30.431 -4.871 -41.520 1.00 35.12 201 VAL A CA 1
ATOM 1568 C C . VAL A 1 201 ? -30.441 -3.499 -42.171 1.00 35.12 201 VAL A C 1
ATOM 1570 O O . VAL A 1 201 ? -29.394 -2.900 -42.415 1.00 35.12 201 VAL A O 1
ATOM 1573 N N . GLU A 1 202 ? -31.660 -3.108 -42.514 1.00 34.47 202 GLU A N 1
ATOM 1574 C CA . GLU A 1 202 ? -32.082 -1.907 -43.215 1.00 34.47 202 GLU A CA 1
ATOM 1575 C C . GLU A 1 202 ? -31.582 -0.616 -42.561 1.00 34.47 202 GLU A C 1
ATOM 1577 O O . GLU A 1 202 ? -31.478 -0.496 -41.338 1.00 34.47 202 GLU A O 1
ATOM 1582 N N . GLU A 1 203 ? -31.320 0.367 -43.422 1.00 41.25 203 GLU A N 1
ATOM 1583 C CA . GLU A 1 203 ? -31.215 1.776 -43.067 1.00 41.25 203 GLU A CA 1
ATOM 1584 C C . GLU A 1 203 ? -32.436 2.204 -42.246 1.00 41.25 203 GLU A C 1
ATOM 1586 O O . GLU A 1 203 ? -33.577 2.049 -42.681 1.00 41.25 203 GLU A O 1
ATOM 1591 N N . MET A 1 204 ? -32.200 2.798 -41.076 1.00 33.88 204 MET A N 1
ATOM 1592 C CA . MET A 1 204 ? -33.224 3.578 -40.395 1.00 33.88 204 MET A CA 1
ATOM 1593 C C . MET A 1 204 ? -32.636 4.901 -39.919 1.00 33.88 204 MET A C 1
ATOM 1595 O O . MET A 1 204 ? -31.609 4.965 -39.242 1.00 33.88 204 MET A O 1
ATOM 1599 N N . GLU A 1 205 ? -33.301 5.949 -40.384 1.00 33.16 205 GLU A N 1
ATOM 1600 C CA . GLU A 1 205 ? -32.952 7.354 -40.306 1.00 33.16 205 GLU A CA 1
ATOM 1601 C C . GLU A 1 205 ? -32.880 7.917 -38.880 1.00 33.16 205 GLU A C 1
ATOM 1603 O O . GLU A 1 205 ? -33.444 7.415 -37.908 1.00 33.16 205 GLU A O 1
ATOM 1608 N N . GLN A 1 206 ? -32.189 9.052 -38.817 1.00 43.16 206 GLN A N 1
ATOM 1609 C CA . GLN A 1 206 ? -32.081 9.984 -37.707 1.00 43.16 206 GLN A CA 1
ATOM 1610 C C . GLN A 1 206 ? -33.422 10.281 -37.017 1.00 43.16 206 GLN A C 1
ATOM 1612 O O . GLN A 1 206 ? -34.387 10.690 -37.655 1.00 43.16 206 GLN A O 1
ATOM 1617 N N . SER A 1 207 ? -33.429 10.283 -35.684 1.00 33.69 207 SER A N 1
ATOM 1618 C CA . SER A 1 207 ? -34.216 11.269 -34.937 1.00 33.69 207 SER A CA 1
ATOM 1619 C C . SER A 1 207 ? -33.634 11.525 -33.546 1.00 33.69 207 SER A C 1
ATOM 1621 O O . SER A 1 207 ? -33.328 10.621 -32.773 1.00 33.69 207 SER A O 1
ATOM 1623 N N . GLN A 1 208 ? -33.447 12.813 -33.257 1.00 43.34 208 GLN A N 1
ATOM 1624 C CA . GLN A 1 208 ? -33.159 13.356 -31.935 1.00 43.34 208 GLN A CA 1
ATOM 1625 C C . GLN A 1 208 ? -34.328 13.047 -30.999 1.00 43.34 208 GLN A C 1
ATOM 1627 O O . GLN A 1 208 ? -35.437 13.493 -31.284 1.00 43.34 208 GLN A O 1
ATOM 1632 N N . GLN A 1 209 ? -34.092 12.399 -29.856 1.00 33.62 209 GLN A N 1
ATOM 1633 C CA . GLN A 1 209 ? -35.047 12.433 -28.746 1.00 33.62 209 GLN A CA 1
ATOM 1634 C C . GLN A 1 209 ? -34.356 12.566 -27.387 1.00 33.62 209 GLN A C 1
ATOM 1636 O O . GLN A 1 209 ? -33.411 11.859 -27.041 1.00 33.62 209 GLN A O 1
ATOM 1641 N N . GLN A 1 210 ? -34.863 13.550 -26.644 1.00 37.06 210 GLN A N 1
ATOM 1642 C CA . GLN A 1 210 ? -34.580 13.871 -25.255 1.00 37.06 210 GLN A CA 1
ATOM 1643 C C . GLN A 1 210 ? -34.817 12.652 -24.356 1.00 37.06 210 GLN A C 1
ATOM 1645 O O . GLN A 1 210 ? -35.915 12.102 -24.327 1.00 37.06 210 GLN A O 1
ATOM 1650 N N . TYR A 1 211 ? -33.819 12.286 -23.552 1.00 30.11 211 TYR A N 1
ATOM 1651 C CA . TYR A 1 211 ? -34.005 11.328 -22.465 1.00 30.11 211 TYR A CA 1
ATOM 1652 C C . TYR A 1 211 ? -34.623 12.029 -21.248 1.00 30.11 211 TYR A C 1
ATOM 1654 O O . TYR A 1 211 ? -33.947 12.750 -20.514 1.00 30.11 211 TYR A O 1
ATOM 1662 N N . ILE A 1 212 ? -35.919 11.801 -21.033 1.00 33.06 212 ILE A N 1
ATOM 1663 C CA . ILE A 1 212 ? -36.605 12.057 -19.763 1.00 33.06 212 ILE A CA 1
ATOM 1664 C C . ILE A 1 212 ? -36.456 10.797 -18.903 1.00 33.06 212 ILE A C 1
ATOM 1666 O O . ILE A 1 212 ? -36.890 9.713 -19.285 1.00 33.06 212 ILE A O 1
ATOM 1670 N N . PHE A 1 213 ? -35.815 10.943 -17.744 1.00 31.92 213 PHE A N 1
ATOM 1671 C CA . PHE A 1 213 ? -35.539 9.860 -16.801 1.00 31.92 213 PHE A CA 1
ATOM 1672 C C . PHE A 1 213 ? -36.761 9.624 -15.900 1.00 31.92 213 PHE A C 1
ATOM 1674 O O . PHE A 1 213 ? -37.089 10.461 -15.057 1.00 31.92 213 PHE A O 1
ATOM 1681 N N . GLN A 1 214 ? -37.447 8.495 -16.079 1.00 31.17 214 GLN A N 1
ATOM 1682 C CA . GLN A 1 214 ? -38.574 8.081 -15.243 1.00 31.17 214 GLN A CA 1
ATOM 1683 C C . GLN A 1 214 ? -38.050 7.148 -14.137 1.00 31.17 214 GLN A C 1
ATOM 1685 O O . GLN A 1 214 ? -37.617 6.032 -14.408 1.00 31.17 214 GLN A O 1
ATOM 1690 N N . GLN A 1 215 ? -38.039 7.625 -12.888 1.00 31.77 215 GLN A N 1
ATOM 1691 C CA . GLN A 1 215 ? -37.684 6.815 -11.718 1.00 31.77 215 GLN A CA 1
ATOM 1692 C C . GLN A 1 215 ? -38.846 5.873 -11.375 1.00 31.77 215 GLN A C 1
ATOM 1694 O O . GLN A 1 215 ? -39.917 6.338 -10.988 1.00 31.77 215 GLN A O 1
ATOM 1699 N N . GLN A 1 216 ? -38.637 4.560 -11.490 1.00 33.16 216 GLN A N 1
ATOM 1700 C CA . GLN A 1 216 ? -39.520 3.556 -10.895 1.00 33.16 216 GLN A CA 1
ATOM 1701 C C . GLN A 1 216 ? -38.975 3.150 -9.522 1.00 33.16 216 GLN A C 1
ATOM 1703 O O . GLN A 1 216 ? -37.869 2.631 -9.397 1.00 33.16 216 GLN A O 1
ATOM 1708 N N . THR A 1 217 ? -39.762 3.409 -8.482 1.00 31.92 217 THR A N 1
ATOM 1709 C CA . THR A 1 217 ? -39.522 2.961 -7.108 1.00 31.92 217 THR A CA 1
ATOM 1710 C C . THR A 1 217 ? -39.976 1.512 -6.946 1.00 31.92 217 THR A C 1
ATOM 1712 O O . THR A 1 217 ? -41.170 1.231 -7.050 1.00 31.92 217 THR A O 1
ATOM 1715 N N . ILE A 1 218 ? -39.043 0.604 -6.653 1.00 38.25 218 ILE A N 1
ATOM 1716 C CA . ILE A 1 218 ? -39.337 -0.784 -6.276 1.00 38.25 218 ILE A CA 1
ATOM 1717 C C . ILE A 1 218 ? -39.253 -0.875 -4.750 1.00 38.25 218 ILE A C 1
ATOM 1719 O O . ILE A 1 218 ? -38.178 -0.782 -4.163 1.00 38.25 218 ILE A O 1
ATOM 1723 N N . THR A 1 219 ? -40.401 -1.029 -4.096 1.00 35.03 219 THR A N 1
ATOM 1724 C CA . THR A 1 219 ? -40.505 -1.345 -2.666 1.00 35.03 219 THR A CA 1
ATOM 1725 C C . THR A 1 219 ? -40.464 -2.860 -2.479 1.00 35.03 219 THR A C 1
ATOM 1727 O O . THR A 1 219 ? -41.473 -3.529 -2.704 1.00 35.03 219 THR A O 1
ATOM 1730 N N . THR A 1 220 ? -39.316 -3.391 -2.053 1.00 39.06 220 THR A N 1
ATOM 1731 C CA . THR A 1 220 ? -39.133 -4.815 -1.723 1.00 39.06 220 THR A CA 1
ATOM 1732 C C . THR A 1 220 ? -38.954 -5.005 -0.214 1.00 39.06 220 THR A C 1
ATOM 1734 O O . THR A 1 220 ? -38.206 -4.293 0.451 1.00 39.06 220 THR A O 1
ATOM 1737 N N . THR A 1 221 ? -39.705 -5.967 0.312 1.00 35.91 221 THR A N 1
ATOM 1738 C CA . THR A 1 221 ? -39.909 -6.357 1.713 1.00 35.91 221 THR A CA 1
ATOM 1739 C C . THR A 1 221 ? -38.675 -6.937 2.435 1.00 35.91 221 THR A C 1
ATOM 1741 O O . THR A 1 221 ? -37.825 -7.602 1.852 1.00 35.91 221 THR A O 1
ATOM 1744 N N . MET A 1 222 ? -38.630 -6.697 3.750 1.00 41.62 222 MET A N 1
ATOM 1745 C CA . MET A 1 222 ? -37.488 -6.707 4.688 1.00 41.62 222 MET A CA 1
ATOM 1746 C C . MET A 1 222 ? -36.942 -8.086 5.141 1.00 41.62 222 MET A C 1
ATOM 1748 O O . MET A 1 222 ? -36.824 -8.337 6.340 1.00 41.62 222 MET A O 1
ATOM 1752 N N . SER A 1 223 ? -36.577 -9.010 4.246 1.00 39.41 223 SER A N 1
ATOM 1753 C CA . SER A 1 223 ? -35.965 -10.292 4.687 1.00 39.41 223 SER A CA 1
ATOM 1754 C C . SER A 1 223 ? -34.740 -10.777 3.898 1.00 39.41 223 SER A C 1
ATOM 1756 O O . SER A 1 223 ? -34.336 -11.922 4.060 1.00 39.41 223 SER A O 1
ATOM 1758 N N . SER A 1 224 ? -34.084 -9.915 3.113 1.00 50.56 224 SER A N 1
ATOM 1759 C CA . SER A 1 224 ? -32.989 -10.310 2.204 1.00 50.56 224 SER A CA 1
ATOM 1760 C C . SER A 1 224 ? -31.757 -9.390 2.241 1.00 50.56 224 SER A C 1
ATOM 1762 O O . SER A 1 224 ? -31.132 -9.149 1.216 1.00 50.56 224 SER A O 1
ATOM 1764 N N . ASN A 1 225 ? -31.366 -8.854 3.402 1.00 50.66 225 ASN A N 1
ATOM 1765 C CA . ASN A 1 225 ? -30.238 -7.904 3.470 1.00 50.66 225 ASN A CA 1
ATOM 1766 C C . ASN A 1 225 ? -28.864 -8.522 3.137 1.00 50.66 225 ASN A C 1
ATOM 1768 O O . ASN A 1 225 ? -27.965 -7.809 2.700 1.00 50.66 225 ASN A O 1
ATOM 1772 N N . ILE A 1 226 ? -28.687 -9.836 3.315 1.00 55.78 226 ILE A N 1
ATOM 1773 C CA . ILE A 1 226 ? -27.405 -10.506 3.038 1.00 55.78 226 ILE A CA 1
ATOM 1774 C C . ILE A 1 226 ? -27.222 -10.719 1.526 1.00 55.78 226 ILE A C 1
ATOM 1776 O O . ILE A 1 226 ? -26.168 -10.380 0.985 1.00 55.78 226 ILE A O 1
ATOM 1780 N N . ASP A 1 227 ? -28.263 -11.176 0.825 1.00 60.44 227 ASP A N 1
ATOM 1781 C CA . ASP A 1 227 ? -28.204 -11.438 -0.620 1.00 60.44 227 ASP A CA 1
ATOM 1782 C C . ASP A 1 227 ? -28.125 -10.153 -1.461 1.00 60.44 227 ASP A C 1
ATOM 1784 O O . ASP A 1 227 ? -27.431 -10.121 -2.478 1.00 60.44 227 ASP A O 1
ATOM 1788 N N . ILE A 1 228 ? -28.751 -9.065 -0.998 1.00 64.00 228 ILE A N 1
ATOM 1789 C CA . ILE A 1 228 ? -28.689 -7.741 -1.643 1.00 64.00 228 ILE A CA 1
ATOM 1790 C C . ILE A 1 228 ? -27.244 -7.214 -1.676 1.00 64.00 228 ILE A C 1
ATOM 1792 O O . ILE A 1 228 ? -26.784 -6.714 -2.703 1.00 64.00 228 ILE A O 1
ATOM 1796 N N . SER A 1 229 ? -26.486 -7.388 -0.586 1.00 68.50 229 SER A N 1
ATOM 1797 C CA . SER A 1 229 ? -25.087 -6.936 -0.535 1.00 68.50 229 SER A CA 1
ATOM 1798 C C . SER A 1 229 ? -24.173 -7.701 -1.499 1.00 68.50 229 SER A C 1
ATOM 1800 O O . SER A 1 229 ? -23.231 -7.132 -2.049 1.00 68.50 229 SER A O 1
ATOM 1802 N N . LYS A 1 230 ? -24.477 -8.979 -1.760 1.00 75.44 230 LYS A N 1
ATOM 1803 C CA . LYS A 1 230 ? -23.701 -9.810 -2.684 1.00 75.44 230 LYS A CA 1
ATOM 1804 C C . LYS A 1 230 ? -23.910 -9.369 -4.134 1.00 75.44 230 LYS A C 1
ATOM 1806 O O . LYS A 1 230 ? -22.939 -9.248 -4.873 1.00 75.44 230 LYS A O 1
ATOM 1811 N N . GLN A 1 231 ? -25.148 -9.044 -4.505 1.00 81.62 231 GLN A N 1
ATOM 1812 C CA . GLN A 1 231 ? -25.462 -8.500 -5.830 1.00 81.62 231 GLN A CA 1
ATOM 1813 C C . GLN A 1 231 ? -24.827 -7.122 -6.055 1.00 81.62 231 GLN A C 1
ATOM 1815 O O . GLN A 1 231 ? -24.285 -6.868 -7.128 1.00 81.62 231 GLN A O 1
ATOM 1820 N N . SER A 1 232 ? -24.833 -6.252 -5.036 1.00 88.00 232 SER A N 1
ATOM 1821 C CA . SER A 1 232 ? -24.106 -4.974 -5.086 1.00 88.00 232 SER A CA 1
ATOM 1822 C C . SER A 1 232 ? -22.618 -5.197 -5.383 1.00 88.00 232 SER A C 1
ATOM 1824 O O . SER A 1 232 ? -22.072 -4.589 -6.304 1.00 88.00 232 SER A O 1
ATOM 1826 N N . SER A 1 233 ? -21.980 -6.139 -4.676 1.00 90.06 233 SER A N 1
ATOM 1827 C CA . SER A 1 233 ? -20.565 -6.476 -4.877 1.00 90.06 233 SER A CA 1
ATOM 1828 C C . SER A 1 233 ? -20.256 -6.919 -6.309 1.00 90.06 233 SER A C 1
ATOM 1830 O O . SER A 1 233 ? -19.277 -6.452 -6.883 1.00 90.06 233 SER A O 1
ATOM 1832 N N . GLU A 1 234 ? -21.092 -7.766 -6.914 1.00 93.56 234 GLU A N 1
ATOM 1833 C CA . GLU A 1 234 ? -20.883 -8.251 -8.287 1.00 93.56 234 GLU A CA 1
ATOM 1834 C C . GLU A 1 234 ? -20.934 -7.110 -9.318 1.00 93.56 234 GLU A C 1
ATOM 1836 O O . GLU A 1 234 ? -20.085 -7.033 -10.212 1.00 93.56 234 GLU A O 1
ATOM 1841 N N . TYR A 1 235 ? -21.879 -6.174 -9.170 1.00 95.56 235 TYR A N 1
ATOM 1842 C CA . TYR A 1 235 ? -21.947 -4.991 -10.032 1.00 95.56 235 TYR A CA 1
ATOM 1843 C C . TYR A 1 235 ? -20.749 -4.057 -9.841 1.00 95.56 235 TYR A C 1
ATOM 1845 O O . TYR A 1 235 ? -20.228 -3.519 -10.822 1.00 95.56 235 TYR A O 1
ATOM 1853 N N . ILE A 1 236 ? -20.280 -3.885 -8.602 1.00 95.62 236 ILE A N 1
ATOM 1854 C CA . ILE A 1 236 ? -19.078 -3.098 -8.299 1.00 95.62 236 ILE A CA 1
ATOM 1855 C C . ILE A 1 236 ? -17.848 -3.725 -8.965 1.00 95.62 236 ILE A C 1
ATOM 1857 O O . ILE A 1 236 ? -17.083 -3.014 -9.619 1.00 95.62 236 ILE A O 1
ATOM 1861 N N . ASP A 1 237 ? -17.669 -5.041 -8.848 1.00 94.12 237 ASP A N 1
ATOM 1862 C CA . ASP A 1 237 ? -16.527 -5.751 -9.428 1.00 94.12 237 ASP A CA 1
ATOM 1863 C C . ASP A 1 237 ? -16.513 -5.645 -10.958 1.00 94.12 237 ASP A C 1
ATOM 1865 O O . ASP A 1 237 ? -15.471 -5.339 -11.552 1.00 94.12 237 ASP A O 1
ATOM 1869 N N . MET A 1 238 ? -17.677 -5.797 -11.599 1.00 97.00 238 MET A N 1
ATOM 1870 C CA . MET A 1 238 ? -17.823 -5.616 -13.045 1.00 97.00 238 MET A CA 1
ATOM 1871 C C . MET A 1 238 ? -17.496 -4.178 -13.475 1.00 97.00 238 MET A C 1
ATOM 1873 O O . MET A 1 238 ? -16.734 -3.964 -14.422 1.00 97.00 238 MET A O 1
ATOM 1877 N N . ALA A 1 239 ? -18.003 -3.176 -12.749 1.00 97.19 239 ALA A N 1
ATOM 1878 C CA . ALA A 1 239 ? -17.714 -1.769 -13.022 1.00 97.19 239 ALA A CA 1
ATOM 1879 C C . ALA A 1 239 ? -16.215 -1.448 -12.888 1.00 97.19 239 ALA A C 1
ATOM 1881 O O . ALA A 1 239 ? -15.647 -0.718 -13.709 1.00 97.19 239 ALA A O 1
ATOM 1882 N N . ILE A 1 240 ? -15.545 -2.013 -11.877 1.00 96.19 240 ILE A N 1
ATOM 1883 C CA . ILE A 1 240 ? -14.100 -1.856 -11.671 1.00 96.19 240 ILE A CA 1
ATOM 1884 C C . ILE A 1 240 ? -13.316 -2.511 -12.811 1.00 96.19 240 ILE A C 1
ATOM 1886 O O . ILE A 1 240 ? -12.369 -1.901 -13.312 1.00 96.19 240 ILE A O 1
ATOM 1890 N N . ALA A 1 241 ? -13.689 -3.722 -13.231 1.00 96.19 241 ALA A N 1
ATOM 1891 C CA . ALA A 1 241 ? -13.037 -4.417 -14.338 1.00 96.19 241 ALA A CA 1
ATOM 1892 C C . ALA A 1 241 ? -13.133 -3.609 -15.643 1.00 96.19 241 ALA A C 1
ATOM 1894 O O . ALA A 1 241 ? -12.109 -3.327 -16.263 1.00 96.19 241 ALA A O 1
ATOM 1895 N N . LEU A 1 242 ? -14.330 -3.130 -15.992 1.00 98.00 242 LEU A N 1
ATOM 1896 C CA . LEU A 1 242 ? -14.548 -2.288 -17.173 1.00 98.00 242 LEU A CA 1
ATOM 1897 C C . LEU A 1 242 ? -13.773 -0.972 -17.102 1.00 98.00 242 LEU A C 1
ATOM 1899 O O . LEU A 1 242 ? -13.173 -0.552 -18.084 1.00 98.00 242 LEU A O 1
ATOM 1903 N N . THR A 1 243 ? -13.711 -0.345 -15.926 1.00 98.12 243 THR A N 1
ATOM 1904 C CA . THR A 1 243 ? -12.920 0.880 -15.734 1.00 98.12 243 THR A CA 1
ATOM 1905 C C . THR A 1 243 ? -11.427 0.628 -15.968 1.00 98.12 243 THR A C 1
ATOM 1907 O O . THR A 1 243 ? -10.744 1.487 -16.521 1.00 98.12 243 THR A O 1
ATOM 1910 N N . LYS A 1 244 ? -10.903 -0.540 -15.573 1.00 97.38 244 LYS A N 1
ATOM 1911 C CA . LYS A 1 244 ? -9.504 -0.911 -15.838 1.00 97.38 244 LYS A CA 1
ATOM 1912 C C . LYS A 1 244 ? -9.240 -1.088 -17.331 1.00 97.38 244 LYS A C 1
ATOM 1914 O O . LYS A 1 244 ? -8.228 -0.583 -17.806 1.00 97.38 244 LYS A O 1
ATOM 1919 N N . GLU A 1 245 ? -10.132 -1.754 -18.062 1.00 97.75 245 GLU A N 1
ATOM 1920 C CA . GLU A 1 245 ? -10.004 -1.883 -19.521 1.00 97.75 245 GLU A CA 1
ATOM 1921 C C . GLU A 1 245 ? -10.132 -0.521 -20.222 1.00 97.75 245 GLU A C 1
ATOM 1923 O O . GLU A 1 245 ? -9.327 -0.203 -21.093 1.00 97.75 245 GLU A O 1
ATOM 1928 N N . ALA A 1 246 ? -11.043 0.344 -19.764 1.00 97.88 246 ALA A N 1
ATOM 1929 C CA . ALA A 1 246 ? -11.174 1.707 -20.276 1.00 97.88 246 ALA A CA 1
ATOM 1930 C C . ALA A 1 246 ? -9.872 2.513 -20.147 1.00 97.88 246 ALA A C 1
ATOM 1932 O O . ALA A 1 246 ? -9.475 3.191 -21.090 1.00 97.88 246 ALA A O 1
ATOM 1933 N N . ILE A 1 247 ? -9.193 2.414 -18.996 1.00 97.62 247 ILE A N 1
ATOM 1934 C CA . ILE A 1 247 ? -7.911 3.093 -18.752 1.00 97.62 247 ILE A CA 1
ATOM 1935 C C . ILE A 1 247 ? -6.824 2.561 -19.692 1.00 97.62 247 ILE A C 1
ATOM 1937 O O . ILE A 1 247 ? -6.095 3.358 -20.273 1.00 97.62 247 ILE A O 1
ATOM 1941 N N . LYS A 1 248 ? -6.740 1.238 -19.891 1.00 97.69 248 LYS A N 1
ATOM 1942 C CA . LYS A 1 248 ? -5.762 0.647 -20.821 1.00 97.69 248 LYS A CA 1
ATOM 1943 C C . LYS A 1 248 ? -5.938 1.183 -22.243 1.00 97.69 248 LYS A C 1
ATOM 1945 O O . LYS A 1 248 ? -4.951 1.538 -22.880 1.00 97.69 248 LYS A O 1
ATOM 1950 N N . GLU A 1 249 ? -7.180 1.257 -22.724 1.00 97.62 249 GLU A N 1
ATOM 1951 C CA . GLU A 1 249 ? -7.497 1.796 -24.054 1.00 97.62 249 GLU A CA 1
ATOM 1952 C C . GLU A 1 249 ? -7.229 3.309 -24.149 1.00 97.62 249 GLU A C 1
ATOM 1954 O O . GLU A 1 249 ? -6.731 3.796 -25.165 1.00 97.62 249 GLU A O 1
ATOM 1959 N N . ASP A 1 250 ? -7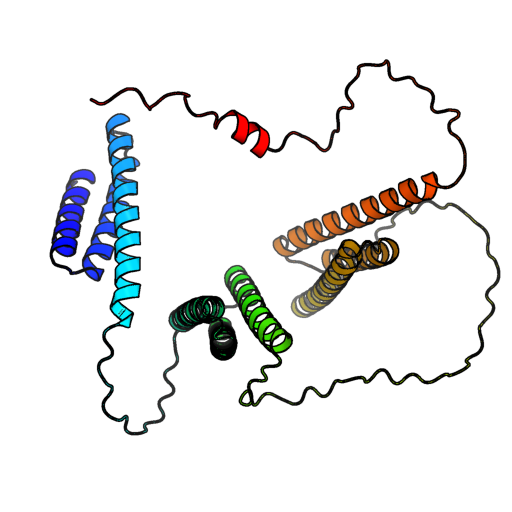.514 4.064 -23.085 1.00 97.38 250 ASP A N 1
ATOM 1960 C CA . ASP A 1 250 ? -7.237 5.504 -22.998 1.00 97.38 250 ASP A CA 1
ATOM 1961 C C . ASP A 1 250 ? -5.726 5.794 -23.064 1.00 97.38 250 ASP A C 1
ATOM 1963 O O . ASP A 1 250 ? -5.294 6.670 -23.818 1.00 97.38 250 ASP A O 1
ATOM 1967 N N . ASP A 1 251 ? -4.910 5.000 -22.364 1.00 96.56 251 ASP A N 1
ATOM 1968 C CA . ASP A 1 251 ? -3.447 5.130 -22.345 1.00 96.56 251 ASP A CA 1
ATOM 1969 C C . ASP A 1 251 ? -2.825 4.903 -23.736 1.00 96.56 251 ASP A C 1
ATOM 1971 O O . ASP A 1 251 ? -1.920 5.638 -24.152 1.00 96.56 251 ASP A O 1
ATOM 1975 N N . VAL A 1 252 ? -3.352 3.951 -24.517 1.00 97.44 252 VAL A N 1
ATOM 1976 C CA . VAL A 1 252 ? -2.929 3.715 -25.915 1.00 97.44 252 VAL A CA 1
ATOM 1977 C C . VAL A 1 252 ? -3.620 4.639 -26.924 1.00 97.44 252 VAL A C 1
ATOM 1979 O O . VAL A 1 252 ? -3.461 4.467 -28.130 1.00 97.44 252 VAL A O 1
ATOM 1982 N N . HIS A 1 253 ? -4.346 5.655 -26.446 1.00 95.88 253 HIS A N 1
ATOM 1983 C CA . HIS A 1 253 ? -5.060 6.647 -27.252 1.00 95.88 253 HIS A CA 1
ATOM 1984 C C . HIS A 1 253 ? -6.173 6.062 -28.142 1.00 95.88 253 HIS A C 1
ATOM 1986 O O . HIS A 1 253 ? -6.625 6.710 -29.090 1.00 95.88 253 HIS A O 1
ATOM 1992 N N . ASN A 1 254 ? -6.674 4.870 -27.815 1.00 97.38 254 ASN A N 1
ATOM 1993 C CA . ASN A 1 254 ? -7.834 4.271 -28.463 1.00 97.38 254 ASN A CA 1
ATOM 1994 C C . ASN A 1 254 ? -9.131 4.779 -27.813 1.00 97.38 254 ASN A C 1
ATOM 1996 O O . ASN A 1 254 ? -9.852 4.074 -27.103 1.00 97.38 254 ASN A O 1
ATOM 2000 N N . PHE A 1 255 ? -9.424 6.060 -28.045 1.00 96.44 255 PHE A N 1
ATOM 2001 C CA . PHE A 1 255 ? -10.497 6.761 -27.339 1.00 96.44 255 PHE A CA 1
ATOM 2002 C C . PHE A 1 255 ? -11.892 6.190 -27.617 1.00 96.44 255 PHE A C 1
ATOM 2004 O O . PHE A 1 255 ? -12.751 6.274 -26.746 1.00 96.44 255 PHE A O 1
ATOM 2011 N N . VAL A 1 256 ? -12.127 5.598 -28.793 1.00 96.88 256 VAL A N 1
ATOM 2012 C CA . VAL A 1 256 ? -13.434 5.019 -29.152 1.00 96.88 256 VAL A CA 1
ATOM 2013 C C . VAL A 1 256 ? -13.778 3.854 -28.222 1.00 96.88 256 VAL A C 1
ATOM 2015 O O . VAL A 1 256 ? -14.851 3.854 -27.619 1.00 96.88 256 VAL A O 1
ATOM 2018 N N . ASN A 1 257 ? -12.847 2.913 -28.036 1.00 97.25 257 ASN A N 1
ATOM 2019 C CA . ASN A 1 257 ? -13.046 1.776 -27.135 1.00 97.25 257 ASN A CA 1
ATOM 2020 C C . ASN A 1 257 ? -13.032 2.209 -25.665 1.00 97.25 257 ASN A C 1
ATOM 2022 O O . ASN A 1 257 ? -13.869 1.759 -24.884 1.00 97.25 257 ASN A O 1
ATOM 2026 N N . ALA A 1 258 ? -12.144 3.137 -25.290 1.00 97.19 258 ALA A N 1
ATOM 2027 C CA . ALA A 1 258 ? -12.101 3.677 -23.932 1.00 97.19 258 ALA A CA 1
ATOM 2028 C C . ALA A 1 258 ? -13.451 4.286 -23.513 1.00 97.19 258 ALA A C 1
ATOM 2030 O O . ALA A 1 258 ? -13.938 4.030 -22.412 1.00 97.19 258 ALA A O 1
ATOM 2031 N N . ILE A 1 259 ? -14.090 5.051 -24.407 1.00 97.88 259 ILE A N 1
ATOM 2032 C CA . ILE A 1 259 ? -15.420 5.629 -24.177 1.00 97.88 259 ILE A CA 1
ATOM 2033 C C . ILE A 1 259 ? -16.465 4.538 -23.937 1.00 97.88 259 ILE A C 1
ATOM 2035 O O . ILE A 1 259 ? -17.231 4.650 -22.981 1.00 97.88 259 ILE A O 1
ATOM 2039 N N . GLN A 1 260 ? -16.490 3.486 -24.762 1.00 98.12 260 GLN A N 1
ATOM 2040 C CA . GLN A 1 260 ? -17.452 2.390 -24.608 1.00 98.12 260 GLN A CA 1
ATOM 2041 C C . GLN A 1 260 ? -17.316 1.712 -23.241 1.00 98.12 260 GLN A C 1
ATOM 2043 O O . GLN A 1 260 ? -18.315 1.521 -22.548 1.00 98.12 260 GLN A O 1
ATOM 2048 N N . TYR A 1 261 ? -16.087 1.408 -22.817 1.00 98.38 261 TYR A N 1
ATOM 2049 C CA . TYR A 1 261 ? -15.848 0.784 -21.518 1.00 98.38 261 TYR A CA 1
ATOM 2050 C C . TYR A 1 261 ? -16.183 1.707 -20.340 1.00 98.38 261 TYR A C 1
ATOM 2052 O O . TYR A 1 261 ? -16.767 1.243 -19.359 1.00 98.38 261 TYR A O 1
ATOM 2060 N N . TYR A 1 262 ? -15.880 3.010 -20.425 1.00 98.50 262 TYR A N 1
ATOM 2061 C CA . TYR A 1 262 ? -16.297 3.969 -19.395 1.00 98.50 262 TYR A CA 1
ATOM 2062 C C . TYR A 1 262 ? -17.821 4.121 -19.319 1.00 98.50 262 TYR A C 1
ATOM 2064 O O . TYR A 1 262 ? -18.367 4.197 -18.222 1.00 98.50 262 TYR A O 1
ATOM 2072 N N . ASP A 1 263 ? -18.527 4.153 -20.450 1.00 97.75 263 ASP A N 1
ATOM 2073 C CA . ASP A 1 263 ? -19.991 4.242 -20.455 1.00 97.75 263 ASP A CA 1
ATOM 2074 C C . ASP A 1 263 ? -20.626 2.980 -19.851 1.00 97.75 263 ASP A C 1
ATOM 2076 O O . ASP A 1 263 ? -21.539 3.075 -19.030 1.00 97.75 263 ASP A O 1
ATOM 2080 N N . GLN A 1 264 ? -20.104 1.796 -20.185 1.00 97.81 264 GLN A N 1
ATOM 2081 C CA . GLN A 1 264 ? -20.555 0.543 -19.578 1.00 97.81 264 GLN A CA 1
ATOM 2082 C C . GLN A 1 264 ? -20.271 0.505 -18.071 1.00 97.81 264 GLN A C 1
ATOM 2084 O O . GLN A 1 264 ? -21.140 0.098 -17.300 1.00 97.81 264 GLN A O 1
ATOM 2089 N N . SER A 1 265 ? -19.096 0.962 -17.620 1.00 97.88 265 SER A N 1
ATOM 2090 C CA . SER A 1 265 ? -18.787 0.990 -16.186 1.00 97.88 265 SER A CA 1
ATOM 2091 C C . SER A 1 265 ? -19.716 1.927 -15.411 1.00 97.88 265 SER A C 1
ATOM 2093 O O . SER A 1 265 ? -20.116 1.599 -14.294 1.00 97.88 265 SER A O 1
ATOM 2095 N N . VAL A 1 266 ? -20.134 3.049 -16.011 1.00 98.00 266 VAL A N 1
ATOM 2096 C CA . VAL A 1 266 ? -21.133 3.957 -15.426 1.00 98.00 266 VAL A CA 1
ATOM 2097 C C . VAL A 1 266 ? -22.469 3.249 -15.201 1.00 98.00 266 VAL A C 1
ATOM 2099 O O . VAL A 1 266 ? -23.039 3.405 -14.121 1.00 98.00 266 VAL A O 1
ATOM 2102 N N . LEU A 1 267 ? -22.946 2.438 -16.153 1.00 97.69 267 LEU A N 1
ATOM 2103 C CA . LEU A 1 267 ? -24.194 1.675 -15.993 1.00 97.69 267 LEU A CA 1
ATOM 2104 C C . LEU A 1 267 ? -24.117 0.704 -14.807 1.00 97.69 267 LEU A C 1
ATOM 2106 O O . LEU A 1 267 ? -25.034 0.644 -13.988 1.00 97.69 267 LEU A O 1
ATOM 2110 N N . TYR A 1 268 ? -22.998 -0.008 -14.666 1.00 97.38 268 TYR A N 1
ATOM 2111 C CA . TYR A 1 268 ? -22.800 -0.930 -13.548 1.00 97.38 268 TYR A CA 1
ATOM 2112 C C . TYR A 1 268 ? -22.654 -0.213 -12.202 1.00 97.38 268 TYR A C 1
ATOM 2114 O O . TYR A 1 268 ? -23.231 -0.657 -11.210 1.00 97.38 268 TYR A O 1
ATOM 2122 N N . PHE A 1 269 ? -21.971 0.936 -12.152 1.00 97.88 269 PHE A N 1
ATOM 2123 C CA . PHE A 1 269 ? -21.943 1.752 -10.937 1.00 97.88 269 PHE A CA 1
ATOM 2124 C C . PHE A 1 269 ? -23.328 2.308 -10.572 1.00 97.88 269 PHE A C 1
ATOM 2126 O O . PHE A 1 269 ? -23.641 2.406 -9.387 1.00 97.88 269 PHE A O 1
ATOM 2133 N N . GLN A 1 270 ? -24.174 2.652 -11.551 1.00 97.50 270 GLN A N 1
ATOM 2134 C CA . GLN A 1 270 ? -25.557 3.073 -11.296 1.00 97.50 270 GLN A CA 1
ATOM 2135 C C . GLN A 1 270 ? -26.388 1.934 -10.698 1.00 97.50 270 GLN A C 1
ATOM 2137 O O . GLN A 1 270 ? -27.083 2.158 -9.707 1.00 97.50 270 GLN A O 1
ATOM 2142 N N . ALA A 1 271 ? -26.278 0.723 -11.254 1.00 96.31 271 ALA A N 1
ATOM 2143 C CA . ALA A 1 271 ? -26.947 -0.465 -10.725 1.00 96.31 271 ALA A CA 1
ATOM 2144 C C . ALA A 1 271 ? -26.487 -0.779 -9.292 1.00 96.31 271 ALA A C 1
ATOM 2146 O O . ALA A 1 271 ? -27.316 -0.959 -8.401 1.00 96.31 271 ALA A O 1
ATOM 2147 N N . ALA A 1 272 ? -25.175 -0.740 -9.037 1.00 95.25 272 ALA A N 1
ATOM 2148 C CA . ALA A 1 272 ? -24.622 -0.917 -7.697 1.00 95.25 272 ALA A CA 1
ATOM 2149 C C . ALA A 1 272 ? -25.164 0.128 -6.705 1.00 95.25 272 ALA A C 1
ATOM 2151 O O . ALA A 1 272 ? -25.560 -0.216 -5.595 1.00 95.25 272 ALA A O 1
ATOM 2152 N N . LEU A 1 273 ? -25.256 1.402 -7.105 1.00 95.81 273 LEU A N 1
ATOM 2153 C CA . LEU A 1 273 ? -25.718 2.486 -6.230 1.00 95.81 273 LEU A CA 1
ATOM 2154 C C . LEU A 1 273 ? -27.193 2.353 -5.808 1.00 95.81 273 LEU A C 1
ATOM 2156 O O . LEU A 1 273 ? -27.566 2.861 -4.748 1.00 95.81 273 LEU A O 1
ATOM 2160 N N . GLN A 1 274 ? -28.024 1.707 -6.633 1.00 95.19 274 GLN A N 1
ATOM 2161 C CA . GLN A 1 274 ? -29.435 1.442 -6.323 1.00 95.19 274 GLN A CA 1
ATOM 2162 C C . GLN A 1 274 ? -29.614 0.338 -5.275 1.00 95.19 274 GLN A C 1
ATOM 2164 O O . GLN A 1 274 ? -30.608 0.341 -4.554 1.00 95.19 274 GLN A O 1
ATOM 2169 N N . ILE A 1 275 ? -28.666 -0.596 -5.207 1.00 94.25 275 ILE A N 1
ATOM 2170 C CA . ILE A 1 275 ? -28.748 -1.810 -4.388 1.00 94.25 275 ILE A CA 1
ATOM 2171 C C . ILE A 1 275 ? -27.952 -1.643 -3.089 1.00 94.25 275 ILE A C 1
ATOM 2173 O O . ILE A 1 275 ? -28.339 -2.170 -2.047 1.00 94.25 275 ILE A O 1
ATOM 2177 N N . GLU A 1 276 ? -26.847 -0.900 -3.135 1.00 93.44 276 GLU A N 1
ATOM 2178 C CA . GLU A 1 276 ? -25.955 -0.724 -1.998 1.00 93.44 276 GLU A CA 1
ATOM 2179 C C . GLU A 1 276 ? -26.644 0.014 -0.844 1.00 93.44 276 GLU A C 1
ATOM 2181 O O . GLU A 1 276 ? -27.133 1.134 -0.996 1.00 93.44 276 GLU A O 1
ATOM 2186 N N . THR A 1 277 ? -26.626 -0.603 0.337 1.00 92.31 277 THR A N 1
ATOM 2187 C CA . THR A 1 277 ? -27.217 -0.043 1.560 1.00 92.31 277 THR A CA 1
ATOM 2188 C C . THR A 1 277 ? -26.208 0.713 2.419 1.00 92.31 277 THR A C 1
ATOM 2190 O O . THR A 1 277 ? -26.596 1.558 3.221 1.00 92.31 277 THR A O 1
ATOM 2193 N N . ASN A 1 278 ? -24.909 0.426 2.281 1.00 90.62 278 ASN A N 1
ATOM 2194 C CA . ASN A 1 278 ? -23.874 1.054 3.093 1.00 90.62 278 ASN A CA 1
ATOM 2195 C C . ASN A 1 278 ? -23.512 2.445 2.553 1.00 90.62 278 ASN A C 1
ATOM 2197 O O . ASN A 1 278 ? -22.884 2.571 1.503 1.00 90.62 278 ASN A O 1
ATOM 2201 N N . ASP A 1 279 ? -23.826 3.498 3.308 1.00 91.88 279 ASP A N 1
ATOM 2202 C CA . ASP A 1 279 ? -23.604 4.888 2.888 1.00 91.88 279 ASP A CA 1
ATOM 2203 C C . ASP A 1 279 ? -22.142 5.238 2.565 1.00 91.88 279 ASP A C 1
ATOM 2205 O O . ASP A 1 279 ? -21.887 6.047 1.670 1.00 91.88 279 ASP A O 1
ATOM 2209 N N . GLN A 1 280 ? -21.169 4.622 3.245 1.00 91.12 280 GLN A N 1
ATOM 2210 C CA . GLN A 1 280 ? -19.753 4.846 2.935 1.00 91.12 280 GLN A CA 1
ATOM 2211 C C . GLN A 1 280 ? -19.398 4.258 1.568 1.00 91.12 280 GLN A C 1
ATOM 2213 O O . GLN A 1 280 ? -18.755 4.919 0.751 1.00 91.12 280 GLN A O 1
ATOM 2218 N N . VAL A 1 281 ? -19.872 3.042 1.287 1.00 91.31 281 VAL A N 1
ATOM 2219 C CA . VAL A 1 281 ? -19.656 2.380 -0.006 1.00 91.31 281 VAL A CA 1
ATOM 2220 C C . VAL A 1 281 ? -20.386 3.138 -1.115 1.00 91.31 281 VAL A C 1
ATOM 2222 O O . VAL A 1 281 ? -19.785 3.425 -2.148 1.00 91.31 281 VAL A O 1
ATOM 2225 N N . ARG A 1 282 ? -21.629 3.579 -0.883 1.00 95.75 282 ARG A N 1
ATOM 2226 C CA . ARG A 1 282 ? -22.389 4.417 -1.829 1.00 95.75 282 ARG A CA 1
ATOM 2227 C C . ARG A 1 282 ? -21.659 5.705 -2.186 1.00 95.75 282 ARG A C 1
ATOM 2229 O O . ARG A 1 282 ? -21.626 6.073 -3.359 1.00 95.75 282 ARG A O 1
ATOM 2236 N N . ARG A 1 283 ? -21.054 6.386 -1.204 1.00 92.94 283 ARG A N 1
ATOM 2237 C CA . ARG A 1 283 ? -20.249 7.591 -1.460 1.00 92.94 283 ARG A CA 1
ATOM 2238 C C . ARG A 1 283 ? -19.083 7.276 -2.399 1.00 92.94 283 ARG A C 1
ATOM 2240 O O . ARG A 1 283 ? -18.900 7.987 -3.384 1.00 92.94 283 ARG A O 1
ATOM 2247 N N . LEU A 1 284 ? -18.346 6.197 -2.135 1.00 95.12 284 LEU A N 1
ATOM 2248 C CA . LEU A 1 284 ? -17.225 5.776 -2.981 1.00 95.12 284 LEU A CA 1
ATOM 2249 C C . LEU A 1 284 ? -17.681 5.393 -4.398 1.00 95.12 284 LEU A C 1
ATOM 2251 O O . LEU A 1 284 ? -17.058 5.814 -5.373 1.00 95.12 284 LEU A O 1
ATOM 2255 N N . ILE A 1 285 ? -18.789 4.654 -4.530 1.00 96.06 285 ILE A N 1
ATOM 2256 C CA . ILE A 1 285 ? -19.405 4.335 -5.829 1.00 96.06 285 ILE A CA 1
ATOM 2257 C C . ILE A 1 285 ? -19.766 5.627 -6.569 1.00 96.06 285 ILE A C 1
ATOM 2259 O O . ILE A 1 285 ? -19.424 5.775 -7.740 1.00 96.06 285 ILE A O 1
ATOM 2263 N N . GLY A 1 286 ? -20.394 6.591 -5.889 1.00 95.19 286 GLY A N 1
ATOM 2264 C CA . GLY A 1 286 ? -20.774 7.881 -6.467 1.00 95.19 286 GLY A CA 1
ATOM 2265 C C . GLY A 1 286 ? -19.581 8.681 -6.996 1.00 95.19 286 GLY A C 1
ATOM 2266 O O . GLY A 1 286 ? -19.646 9.246 -8.092 1.00 95.19 286 GLY A O 1
ATOM 2267 N N . GLU A 1 287 ? -18.459 8.685 -6.274 1.00 95.69 287 GLU A N 1
ATOM 2268 C CA . GLU A 1 287 ? -17.214 9.305 -6.740 1.00 95.69 287 GLU A CA 1
ATOM 2269 C C . GLU A 1 287 ? -16.662 8.605 -7.991 1.00 95.69 287 GLU A C 1
ATOM 2271 O O . GLU A 1 287 ? -16.292 9.267 -8.965 1.00 95.69 287 GLU A O 1
ATOM 2276 N N . LYS A 1 288 ? -16.632 7.265 -8.009 1.00 96.56 288 LYS A N 1
ATOM 2277 C CA . LYS A 1 288 ? -16.144 6.486 -9.163 1.00 96.56 288 LYS A CA 1
ATOM 2278 C C . LYS A 1 288 ? -17.039 6.626 -10.393 1.00 96.56 288 LYS A C 1
ATOM 2280 O O . LYS A 1 288 ? -16.519 6.789 -11.499 1.00 96.56 288 LYS A O 1
ATOM 2285 N N . LEU A 1 289 ? -18.353 6.648 -10.197 1.00 97.62 289 LEU A N 1
ATOM 2286 C CA . LEU A 1 289 ? -19.348 6.924 -11.229 1.00 97.62 289 LEU A CA 1
ATOM 2287 C C . LEU A 1 289 ? -19.139 8.312 -11.840 1.00 97.62 289 LEU A C 1
ATOM 2289 O O . LEU A 1 289 ? -19.071 8.449 -13.063 1.00 97.62 289 LEU A O 1
ATOM 2293 N N . THR A 1 290 ? -18.977 9.333 -10.994 1.00 95.69 290 THR A N 1
ATOM 2294 C CA . THR A 1 290 ? -18.751 10.718 -11.433 1.00 95.69 290 THR A CA 1
ATOM 2295 C C . THR A 1 290 ? -17.461 10.827 -12.242 1.00 95.69 290 THR A C 1
ATOM 2297 O O . THR A 1 290 ? -17.462 11.387 -13.336 1.00 95.69 290 THR A O 1
ATOM 2300 N N . ASN A 1 291 ? -16.370 10.228 -11.756 1.00 96.25 291 ASN A N 1
ATOM 2301 C CA . ASN A 1 291 ? -15.083 10.236 -12.451 1.00 96.25 291 ASN A CA 1
ATOM 2302 C C . ASN A 1 291 ? -15.153 9.549 -13.823 1.00 96.25 291 ASN A C 1
ATOM 2304 O O . ASN A 1 291 ? -14.666 10.106 -14.807 1.00 96.25 291 ASN A O 1
ATOM 2308 N N . SER A 1 292 ? -15.795 8.379 -13.902 1.00 97.69 292 SER A N 1
ATOM 2309 C CA . SER A 1 292 ? -15.959 7.633 -15.160 1.00 97.69 292 SER A CA 1
ATOM 2310 C C . SER A 1 292 ? -16.816 8.413 -16.164 1.00 97.69 292 SER A C 1
ATOM 2312 O O . SER A 1 292 ? -16.449 8.538 -17.332 1.00 97.69 292 SER A O 1
ATOM 2314 N N . THR A 1 293 ? -17.893 9.053 -15.691 1.00 97.50 293 THR A N 1
ATOM 2315 C CA . THR A 1 293 ? -18.772 9.910 -16.508 1.00 97.50 293 THR A CA 1
ATOM 2316 C C . THR A 1 293 ? -18.027 11.125 -17.066 1.00 97.50 293 THR A C 1
ATOM 2318 O O . THR A 1 293 ? -18.112 11.424 -18.262 1.00 97.50 293 THR A O 1
ATOM 2321 N N . ILE A 1 294 ? -17.267 11.826 -16.215 1.00 96.25 294 ILE A N 1
ATOM 2322 C CA . ILE A 1 294 ? -16.468 12.990 -16.621 1.00 96.25 294 ILE A CA 1
ATOM 2323 C C . ILE A 1 294 ? -15.425 12.572 -17.657 1.00 96.25 294 ILE A C 1
ATOM 2325 O O . ILE A 1 294 ? -15.267 13.261 -18.667 1.00 96.25 294 ILE A O 1
ATOM 2329 N N . ARG A 1 295 ? -14.732 11.446 -17.442 1.00 96.94 295 ARG A N 1
ATOM 2330 C CA . ARG A 1 295 ? -13.696 10.983 -18.368 1.00 96.94 295 ARG A CA 1
ATOM 2331 C C . ARG A 1 295 ? -14.279 10.574 -19.719 1.00 96.94 295 ARG A C 1
ATOM 2333 O O . ARG A 1 295 ? -13.774 11.054 -20.730 1.00 96.94 295 ARG A O 1
ATOM 2340 N N . SER A 1 296 ? -15.366 9.799 -19.742 1.00 97.81 296 SER A N 1
ATOM 2341 C CA . SER A 1 296 ? -16.076 9.449 -20.984 1.00 97.81 296 SER A CA 1
ATOM 2342 C C . SER A 1 296 ? -16.488 10.700 -21.769 1.00 97.81 296 SER A C 1
ATOM 2344 O O . SER A 1 296 ? -16.151 10.847 -22.943 1.00 97.81 296 SER A O 1
ATOM 2346 N N . THR A 1 297 ? -17.132 11.664 -21.103 1.00 95.31 297 THR A N 1
ATOM 2347 C CA . THR A 1 297 ? -17.578 12.918 -21.737 1.00 95.31 297 THR A CA 1
ATOM 2348 C C . THR A 1 297 ? -16.404 13.728 -22.285 1.00 95.31 297 THR A C 1
ATOM 2350 O O . THR A 1 297 ? -16.456 14.246 -23.400 1.00 95.31 297 THR A O 1
ATOM 2353 N N . PHE A 1 298 ? -15.315 13.818 -21.521 1.00 96.50 298 PHE A N 1
ATOM 2354 C CA . PHE A 1 298 ? -14.098 14.488 -21.961 1.00 96.50 298 PHE A CA 1
ATOM 2355 C C . PHE A 1 298 ? -13.517 13.842 -23.225 1.00 96.50 298 PHE A C 1
ATOM 2357 O O . PHE A 1 298 ? -13.166 14.555 -24.166 1.00 96.50 298 PHE A O 1
ATOM 2364 N N . LEU A 1 299 ? -13.443 12.509 -23.271 1.00 96.06 299 LEU A N 1
ATOM 2365 C CA . LEU A 1 299 ? -12.946 11.782 -24.438 1.00 96.06 299 LEU A CA 1
ATOM 2366 C C . LEU A 1 299 ? -13.870 11.950 -25.652 1.00 96.06 299 LEU A C 1
ATOM 2368 O O . LEU A 1 299 ? -13.368 12.210 -26.744 1.00 96.06 299 LEU A O 1
ATOM 2372 N N . LYS A 1 300 ? -15.199 11.906 -25.474 1.00 95.50 300 LYS A N 1
ATOM 2373 C CA . LYS A 1 300 ? -16.179 12.190 -26.544 1.00 95.50 300 LYS A CA 1
ATOM 2374 C C . LYS A 1 300 ? -15.943 13.566 -27.165 1.00 95.50 300 LYS A C 1
ATOM 2376 O O . LYS A 1 300 ? -15.800 13.681 -28.381 1.00 95.50 300 LYS A O 1
ATOM 2381 N N . ASN A 1 301 ? -15.803 14.591 -26.324 1.00 94.56 301 ASN A N 1
ATOM 2382 C CA . ASN A 1 301 ? -15.502 15.947 -26.779 1.00 94.56 301 ASN A CA 1
ATOM 2383 C C . ASN A 1 301 ? -14.152 16.002 -27.503 1.00 94.56 301 ASN A C 1
ATOM 2385 O O . ASN A 1 301 ? -14.041 16.617 -28.559 1.00 94.56 301 ASN A O 1
ATOM 2389 N N . LYS A 1 302 ? -13.122 15.333 -26.970 1.00 92.81 302 LYS A N 1
ATOM 2390 C CA . LYS A 1 302 ? -11.791 15.278 -27.587 1.00 92.81 302 LYS A CA 1
ATOM 2391 C C . LYS A 1 302 ? -11.840 14.684 -28.997 1.00 92.81 302 LYS A C 1
ATOM 2393 O O . LYS A 1 302 ? -11.268 15.283 -29.904 1.00 92.81 302 LYS A O 1
ATOM 2398 N N . ILE A 1 303 ? -12.550 13.569 -29.192 1.00 93.19 303 ILE A N 1
ATOM 2399 C CA . ILE A 1 303 ? -12.755 12.972 -30.520 1.00 93.19 303 ILE A CA 1
ATOM 2400 C C . ILE A 1 303 ? -13.499 13.949 -31.432 1.00 93.19 303 ILE A C 1
ATOM 2402 O O . ILE A 1 303 ? -13.070 14.154 -32.563 1.00 93.19 303 ILE A O 1
ATOM 2406 N N . GLN A 1 304 ? -14.568 14.591 -30.954 1.00 90.94 304 GLN A N 1
ATOM 2407 C CA . GLN A 1 304 ? -15.339 15.552 -31.749 1.00 90.94 304 GLN A CA 1
ATOM 2408 C C . GLN A 1 304 ? -14.478 16.735 -32.225 1.00 90.94 304 GLN A C 1
ATOM 2410 O O . GLN A 1 304 ? -14.540 17.112 -33.395 1.00 90.94 304 GLN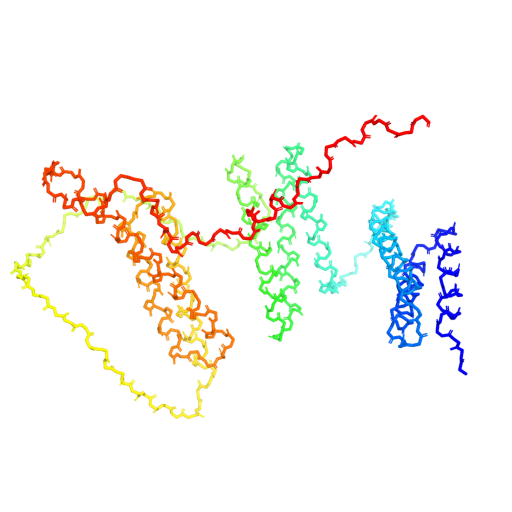 A O 1
ATOM 2415 N N . TYR A 1 305 ? -13.628 17.287 -31.354 1.00 87.75 305 TYR A N 1
ATOM 2416 C CA . TYR A 1 305 ? -12.703 18.363 -31.719 1.00 87.75 305 TYR A CA 1
ATOM 2417 C C . TYR A 1 305 ? -11.602 17.904 -32.679 1.00 87.75 305 TYR A C 1
ATOM 2419 O O . TYR A 1 305 ? -11.213 18.674 -33.551 1.00 87.75 305 TYR A O 1
ATOM 2427 N N . GLN A 1 306 ? -11.096 16.676 -32.542 1.00 84.12 306 GLN A N 1
ATOM 2428 C CA . GLN A 1 306 ? -10.076 16.130 -33.445 1.00 84.12 306 GLN A CA 1
ATOM 2429 C C . GLN A 1 306 ? -10.657 15.760 -34.818 1.00 84.12 306 GLN A C 1
ATOM 2431 O O . GLN A 1 306 ? -10.038 16.044 -35.840 1.00 84.12 306 GLN A O 1
ATOM 2436 N N . GLY A 1 307 ? -11.864 15.189 -34.854 1.00 73.94 307 GLY A N 1
ATOM 2437 C CA . GLY A 1 307 ? -12.574 14.845 -36.087 1.00 73.94 307 GLY A CA 1
ATOM 2438 C C . GLY A 1 307 ? -13.039 16.070 -36.878 1.00 73.94 307 GLY A C 1
ATOM 2439 O O . GLY A 1 307 ? -13.062 16.037 -38.104 1.00 73.94 307 GLY A O 1
ATOM 2440 N N . GLY A 1 308 ? -13.331 17.182 -36.195 1.00 62.84 308 GLY A N 1
ATOM 2441 C CA . GLY A 1 308 ? -13.704 18.456 -36.819 1.00 62.84 308 GLY A CA 1
ATOM 2442 C C . GLY A 1 308 ? -12.550 19.248 -37.449 1.00 62.84 308 GLY A C 1
ATOM 2443 O O . GLY A 1 308 ? -12.795 20.306 -38.016 1.00 62.84 308 GLY A O 1
ATOM 2444 N N . GLN A 1 309 ? -11.301 18.777 -37.363 1.00 54.62 309 GLN A N 1
ATOM 2445 C CA . GLN A 1 309 ? -10.126 19.482 -37.904 1.00 54.62 309 GLN A CA 1
ATOM 2446 C C . GLN A 1 309 ? -9.666 18.970 -39.275 1.00 54.62 309 GLN A C 1
ATOM 2448 O O . GLN A 1 309 ? -8.633 19.421 -39.765 1.00 54.62 309 GLN A O 1
ATOM 2453 N N . HIS A 1 310 ? -10.408 18.052 -39.911 1.00 50.50 310 HIS A N 1
ATOM 2454 C CA . HIS A 1 310 ? -9.947 17.429 -41.156 1.00 50.50 310 HIS A CA 1
ATOM 2455 C C . HIS A 1 310 ? -10.682 17.794 -42.453 1.00 50.50 310 HIS A C 1
ATOM 2457 O O . HIS A 1 310 ? -10.234 17.336 -43.499 1.00 50.50 310 HIS A O 1
ATOM 2463 N N . TYR A 1 311 ? -11.691 18.675 -42.450 1.00 46.25 311 TYR A N 1
ATOM 2464 C CA . TYR A 1 311 ? -12.198 19.287 -43.690 1.00 46.25 311 TYR A CA 1
ATOM 2465 C C . TYR A 1 311 ? -12.659 20.742 -43.486 1.00 46.25 311 TYR A C 1
ATOM 2467 O O . TYR A 1 311 ? -13.654 20.997 -42.821 1.00 46.25 311 TYR A O 1
ATOM 2475 N N . ASN A 1 312 ? -11.910 21.658 -44.115 1.00 47.72 312 ASN A N 1
ATOM 2476 C CA . ASN A 1 312 ? -12.309 22.962 -44.665 1.00 47.72 312 ASN A CA 1
ATOM 2477 C C . ASN A 1 312 ? -13.135 23.928 -43.792 1.00 47.72 312 ASN A C 1
ATOM 2479 O O . ASN A 1 312 ? -14.356 23.881 -43.802 1.00 47.72 312 ASN A O 1
ATOM 2483 N N . GLU A 1 313 ? -12.468 24.902 -43.163 1.00 42.28 313 GLU A N 1
ATOM 2484 C CA . GLU A 1 313 ? -12.524 26.324 -43.565 1.00 42.28 313 GLU A CA 1
ATOM 2485 C C . GLU A 1 313 ? -11.889 27.226 -42.493 1.00 42.28 313 GLU A C 1
ATOM 2487 O O . GLU A 1 313 ? -12.377 27.380 -41.376 1.00 42.28 313 GLU A O 1
ATOM 2492 N N . ILE A 1 314 ? -10.809 27.909 -42.878 1.00 47.66 314 ILE A N 1
ATOM 2493 C CA . ILE A 1 314 ? -10.214 29.056 -42.169 1.00 47.66 314 ILE A CA 1
ATOM 2494 C C . ILE A 1 314 ? -11.066 30.321 -42.432 1.00 47.66 314 ILE A C 1
ATOM 2496 O O . ILE A 1 314 ? -10.574 31.430 -42.613 1.00 47.66 314 ILE A O 1
ATOM 2500 N N . SER A 1 315 ? -12.387 30.186 -42.450 1.00 46.53 315 SER A N 1
ATOM 2501 C CA . SER A 1 315 ? -13.301 31.294 -42.699 1.00 46.53 315 SER A CA 1
ATOM 2502 C C . SER A 1 315 ? -14.495 31.183 -41.766 1.00 46.53 315 SER A C 1
ATOM 2504 O O . SER A 1 315 ? -15.312 30.289 -41.892 1.00 46.53 315 SER A O 1
ATOM 2506 N N . GLN A 1 316 ? -14.615 32.172 -40.875 1.00 48.38 316 GLN A N 1
ATOM 2507 C CA . GLN A 1 316 ? -15.776 32.458 -40.020 1.00 48.38 316 GLN A CA 1
ATOM 2508 C C . GLN A 1 316 ? -15.804 31.798 -38.629 1.00 48.38 316 GLN A C 1
ATOM 2510 O O . GLN A 1 316 ? -16.751 31.119 -38.248 1.00 48.38 316 GLN A O 1
ATOM 2515 N N . ILE A 1 317 ? -14.835 32.159 -37.781 1.00 43.22 317 ILE A N 1
ATOM 2516 C CA . ILE A 1 317 ? -15.150 32.393 -36.361 1.00 43.22 317 ILE A CA 1
ATOM 2517 C C . ILE A 1 317 ? -15.366 33.906 -36.201 1.00 43.22 317 ILE A C 1
ATOM 2519 O O . ILE A 1 317 ? -14.469 34.673 -36.566 1.00 43.22 317 ILE A O 1
ATOM 2523 N N . PRO A 1 318 ? -16.504 34.377 -35.654 1.00 41.16 318 PRO A N 1
ATOM 2524 C CA . PRO A 1 318 ? -16.672 35.778 -35.301 1.00 41.16 318 PRO A CA 1
ATOM 2525 C C . PRO A 1 318 ? -15.683 36.101 -34.178 1.00 41.16 318 PRO A C 1
ATOM 2527 O O . PRO A 1 318 ? -15.883 35.738 -33.017 1.00 41.16 318 PRO A O 1
ATOM 2530 N N . MET A 1 319 ? -14.583 36.768 -34.523 1.00 44.47 319 MET A N 1
ATOM 2531 C CA . MET A 1 319 ? -13.646 37.335 -33.557 1.00 44.47 319 MET A CA 1
ATOM 2532 C C . MET A 1 319 ? -14.318 38.488 -32.803 1.00 44.47 319 MET A C 1
ATOM 2534 O O . MET A 1 319 ? -14.147 39.659 -33.126 1.00 44.47 319 MET A O 1
ATOM 2538 N N . GLY A 1 320 ? -15.080 38.144 -31.766 1.00 51.31 320 GLY A N 1
ATOM 2539 C CA . GLY A 1 320 ? -15.531 39.071 -30.728 1.00 51.31 320 GLY A CA 1
ATOM 2540 C C . GLY A 1 320 ? -14.532 39.234 -29.575 1.00 51.31 320 GLY A C 1
ATOM 2541 O O . GLY A 1 320 ? -14.817 39.949 -28.618 1.00 51.31 320 GLY A O 1
ATOM 2542 N N . LEU A 1 321 ? -13.364 38.583 -29.627 1.00 51.34 321 LEU A N 1
ATOM 2543 C CA . LEU A 1 321 ? -12.331 38.708 -28.599 1.00 51.34 321 LEU A CA 1
ATOM 2544 C C . LEU A 1 321 ? -11.218 39.628 -29.094 1.00 51.34 321 LEU A C 1
ATOM 2546 O O . LEU A 1 321 ? -10.452 39.295 -29.995 1.00 51.34 321 LEU A O 1
ATOM 2550 N N . LYS A 1 322 ? -11.155 40.817 -28.488 1.00 58.88 322 LYS A N 1
ATOM 2551 C CA . LYS A 1 322 ? -10.115 41.812 -28.753 1.00 58.88 322 LYS A CA 1
ATOM 2552 C C . LYS A 1 322 ? -8.726 41.199 -28.498 1.00 58.88 322 LYS A C 1
ATOM 2554 O O . LYS A 1 322 ? -8.550 40.540 -27.466 1.00 58.88 322 LYS A O 1
ATOM 2559 N N . PRO A 1 323 ? -7.730 41.452 -29.367 1.00 45.50 323 PRO A N 1
ATOM 2560 C CA . PRO A 1 323 ? -6.351 41.037 -29.130 1.00 45.50 323 PRO A CA 1
ATOM 2561 C C . PRO A 1 323 ? -5.877 41.539 -27.758 1.00 45.50 323 PRO A C 1
ATOM 2563 O O . PRO A 1 323 ? -5.861 42.743 -27.509 1.00 45.50 323 PRO A O 1
ATOM 2566 N N . GLY A 1 324 ? -5.547 40.619 -26.845 1.00 60.47 324 GLY A N 1
ATOM 2567 C CA . GLY A 1 324 ? -5.015 40.939 -25.513 1.00 60.47 324 GLY A CA 1
ATOM 2568 C C . GLY A 1 324 ? -5.809 40.410 -24.313 1.00 60.47 324 GLY A C 1
ATOM 2569 O O . GLY A 1 324 ? -5.289 40.452 -23.196 1.00 60.47 324 GLY A O 1
ATOM 2570 N N . GLN A 1 325 ? -7.017 39.863 -24.491 1.00 52.78 325 GLN A N 1
ATOM 2571 C CA . GLN A 1 325 ? -7.703 39.189 -23.383 1.00 52.78 325 GLN A CA 1
ATOM 2572 C C . GLN A 1 325 ? -7.214 37.746 -23.219 1.00 52.78 325 GLN A C 1
ATOM 2574 O O . GLN A 1 325 ? -7.395 36.895 -24.085 1.00 52.78 325 GLN A O 1
ATOM 2579 N N . LYS A 1 326 ? -6.568 37.473 -22.080 1.00 57.97 326 LYS A N 1
ATOM 2580 C CA . LYS A 1 326 ? -6.145 36.125 -21.689 1.00 57.97 326 LYS A CA 1
ATOM 2581 C C . LYS A 1 326 ? -7.384 35.301 -21.344 1.00 57.97 326 LYS A C 1
ATOM 2583 O O . LYS A 1 326 ? -8.126 35.670 -20.436 1.00 57.97 326 LYS A O 1
ATOM 2588 N N . TYR A 1 327 ? -7.574 34.190 -22.050 1.00 52.94 327 TYR A N 1
ATOM 2589 C CA . TYR A 1 327 ? -8.612 33.204 -21.762 1.00 52.94 327 TYR A CA 1
ATOM 2590 C C . TYR A 1 327 ? -8.485 32.731 -20.309 1.00 52.94 327 TYR A C 1
ATOM 2592 O O . TYR A 1 327 ? -7.450 32.194 -19.905 1.00 52.94 327 TYR A O 1
ATOM 2600 N N . HIS A 1 328 ? -9.515 32.984 -19.503 1.00 49.97 328 HIS A N 1
ATOM 2601 C CA . HIS A 1 328 ? -9.542 32.568 -18.110 1.00 49.97 328 HIS A CA 1
ATOM 2602 C C . HIS A 1 328 ? -10.144 31.164 -18.046 1.00 49.97 328 HIS A C 1
ATOM 2604 O O . HIS A 1 328 ? -11.357 31.002 -18.002 1.00 49.97 328 HIS A O 1
ATOM 2610 N N . ASP A 1 329 ? -9.282 30.149 -18.071 1.00 54.81 329 ASP A N 1
ATOM 2611 C CA . ASP A 1 329 ? -9.682 28.750 -17.905 1.00 54.81 329 ASP A CA 1
ATOM 2612 C C . ASP A 1 329 ? -10.325 28.553 -16.509 1.00 54.81 329 ASP A C 1
ATOM 2614 O O . ASP A 1 329 ? -9.641 28.761 -15.496 1.00 54.81 329 ASP A O 1
ATOM 2618 N N . PRO A 1 330 ? -11.623 28.194 -16.410 1.00 56.22 330 PRO A N 1
ATOM 2619 C CA . PRO A 1 330 ? -12.304 28.004 -15.127 1.00 56.22 330 PRO A CA 1
ATOM 2620 C C . PRO A 1 330 ? -11.806 26.773 -14.358 1.00 56.22 330 PRO A C 1
ATOM 2622 O O . PRO A 1 330 ? -11.971 26.703 -13.137 1.00 56.22 330 PRO A O 1
ATOM 2625 N N . VAL A 1 331 ? -11.198 25.809 -15.058 1.00 48.53 331 VAL A N 1
ATOM 2626 C CA . VAL A 1 331 ? -10.758 24.518 -14.505 1.00 48.53 331 VAL A CA 1
ATOM 2627 C C . VAL A 1 331 ? -9.310 24.598 -14.018 1.00 48.53 331 VAL A C 1
ATOM 2629 O O . VAL A 1 331 ? -8.921 23.911 -13.075 1.00 48.53 331 VAL A O 1
ATOM 2632 N N . ARG A 1 332 ? -8.521 25.535 -14.553 1.00 47.34 332 ARG A N 1
ATOM 2633 C CA . ARG A 1 332 ? -7.165 25.843 -14.078 1.00 47.34 332 ARG A CA 1
ATOM 2634 C C . ARG A 1 332 ? -7.178 26.882 -12.955 1.00 47.34 332 ARG A C 1
ATOM 2636 O O . ARG A 1 332 ? -6.459 27.883 -12.988 1.00 47.34 332 ARG A O 1
ATOM 2643 N N . LYS A 1 333 ? -7.956 26.642 -11.894 1.00 55.00 333 LYS A N 1
ATOM 2644 C CA . LYS A 1 333 ? -7.670 27.305 -10.613 1.00 55.00 333 LYS A CA 1
ATOM 2645 C C . LYS A 1 333 ? -6.285 26.834 -10.177 1.00 55.00 333 LYS A C 1
ATOM 2647 O O . LYS A 1 333 ? -6.117 25.676 -9.814 1.00 55.00 333 LYS A O 1
ATOM 2652 N N . LYS A 1 334 ? -5.305 27.738 -10.290 1.00 52.84 334 LYS A N 1
ATOM 2653 C CA . LYS A 1 334 ? -3.899 27.577 -9.887 1.00 52.84 334 LYS A CA 1
ATOM 2654 C C . LYS A 1 334 ? -3.796 26.634 -8.694 1.00 52.84 334 LYS A C 1
ATOM 2656 O O . LYS A 1 334 ? -4.250 26.971 -7.598 1.00 52.84 334 LYS A O 1
ATOM 2661 N N . THR A 1 335 ? -3.250 25.451 -8.943 1.00 53.81 335 THR A N 1
ATOM 2662 C CA . THR A 1 335 ? -3.030 24.421 -7.936 1.00 53.81 335 THR A CA 1
ATOM 2663 C C . THR A 1 335 ? -2.291 25.036 -6.752 1.00 53.81 335 THR A C 1
ATOM 2665 O O . THR A 1 335 ? -1.399 25.870 -6.924 1.00 53.81 335 THR A O 1
ATOM 2668 N N . ALA A 1 336 ? -2.656 24.633 -5.533 1.00 55.47 336 ALA A N 1
ATOM 2669 C CA . ALA A 1 336 ? -1.989 25.065 -4.304 1.00 55.47 336 ALA A CA 1
ATOM 2670 C C . ALA A 1 336 ? -0.453 24.925 -4.389 1.00 55.47 336 ALA A C 1
ATOM 2672 O O . ALA A 1 336 ? 0.266 25.724 -3.800 1.00 55.47 336 ALA A O 1
ATOM 2673 N N . LEU A 1 337 ? 0.031 23.994 -5.217 1.00 49.59 337 LEU A N 1
ATOM 2674 C CA . LEU A 1 337 ? 1.430 23.781 -5.577 1.00 49.59 337 LEU A CA 1
ATOM 2675 C C . LEU A 1 337 ? 2.115 25.007 -6.215 1.00 49.59 337 LEU A C 1
ATOM 2677 O O . LEU A 1 337 ? 3.245 25.324 -5.861 1.00 49.59 337 LEU A O 1
ATOM 2681 N N . GLU A 1 338 ? 1.438 25.752 -7.095 1.00 57.84 338 GLU A N 1
ATOM 2682 C CA . GLU A 1 338 ? 2.003 26.951 -7.738 1.00 57.84 338 GLU A CA 1
ATOM 2683 C C . GLU A 1 338 ? 2.048 28.150 -6.770 1.00 57.84 338 GLU A C 1
ATOM 2685 O O . GLU A 1 338 ? 2.934 29.005 -6.853 1.00 57.84 338 GLU A O 1
ATOM 2690 N N . LYS A 1 339 ? 1.122 28.193 -5.797 1.00 59.69 339 LYS A N 1
ATOM 2691 C CA . LYS A 1 339 ? 1.210 29.114 -4.651 1.00 59.69 339 LYS A CA 1
ATOM 2692 C C . LYS A 1 339 ? 2.346 28.712 -3.705 1.00 59.69 339 LYS A C 1
ATOM 2694 O O . LYS A 1 339 ? 3.066 29.600 -3.267 1.00 59.69 339 LYS A O 1
ATOM 2699 N N . LEU A 1 340 ? 2.555 27.413 -3.469 1.00 52.81 340 LEU A N 1
ATOM 2700 C CA . LEU A 1 340 ? 3.618 26.884 -2.606 1.00 52.81 340 LEU A CA 1
ATOM 2701 C C . LEU A 1 340 ? 5.020 27.134 -3.188 1.00 52.81 340 LEU A C 1
ATOM 2703 O O . LEU A 1 340 ? 5.919 27.569 -2.477 1.00 52.81 340 LEU A O 1
ATOM 2707 N N . MET A 1 341 ? 5.201 26.957 -4.501 1.00 51.78 341 MET A N 1
ATOM 2708 C CA . MET A 1 341 ? 6.478 27.241 -5.173 1.00 51.78 341 MET A CA 1
ATOM 2709 C C . MET A 1 341 ? 6.851 28.731 -5.163 1.00 51.78 341 MET A C 1
ATOM 2711 O O . MET A 1 341 ? 8.029 29.066 -5.273 1.00 51.78 341 MET A O 1
ATOM 2715 N N . LYS A 1 342 ? 5.882 29.645 -5.004 1.00 59.75 342 LYS A N 1
ATOM 2716 C CA . LYS A 1 342 ? 6.166 31.081 -4.841 1.00 59.75 342 LYS A CA 1
ATOM 2717 C C . LYS A 1 342 ? 6.526 31.469 -3.407 1.00 59.75 342 LYS A C 1
ATOM 2719 O O . LYS A 1 342 ? 7.244 32.452 -3.241 1.00 59.75 342 LYS A O 1
ATOM 2724 N N . THR A 1 343 ? 6.093 30.711 -2.400 1.00 55.00 343 THR A N 1
ATOM 2725 C CA . THR A 1 343 ? 6.495 30.905 -0.995 1.00 55.00 343 THR A CA 1
ATOM 2726 C C . THR A 1 343 ? 7.827 30.236 -0.646 1.00 55.00 343 THR A C 1
ATOM 2728 O O . THR A 1 343 ? 8.447 30.630 0.333 1.00 55.00 343 THR A O 1
ATOM 2731 N N . ILE A 1 344 ? 8.323 29.301 -1.467 1.00 50.72 344 ILE A N 1
ATOM 2732 C CA . ILE A 1 344 ? 9.656 28.679 -1.324 1.00 50.72 344 ILE A CA 1
ATOM 2733 C C . ILE A 1 344 ? 10.675 29.374 -2.252 1.00 50.72 344 ILE A C 1
ATOM 2735 O O . ILE A 1 344 ? 11.487 28.751 -2.930 1.00 50.72 344 ILE A O 1
ATOM 2739 N N . LYS A 1 345 ? 10.655 30.709 -2.301 1.00 49.28 345 LYS A N 1
ATOM 2740 C CA . LYS A 1 345 ? 11.879 31.466 -2.593 1.00 49.28 345 LYS A CA 1
ATOM 2741 C C . LYS A 1 345 ? 12.532 31.750 -1.250 1.00 49.28 345 LYS A C 1
ATOM 2743 O O . LYS A 1 345 ? 12.222 32.748 -0.609 1.00 49.28 345 LYS A O 1
ATOM 2748 N N . GLY A 1 346 ? 13.385 30.823 -0.816 1.00 49.94 346 GLY A N 1
ATOM 2749 C CA . GLY A 1 346 ? 14.259 31.042 0.331 1.00 49.94 346 GLY A CA 1
ATOM 2750 C C . GLY A 1 346 ? 15.109 32.308 0.144 1.00 49.94 346 GLY A C 1
ATOM 2751 O O . GLY A 1 346 ? 15.311 32.746 -0.997 1.00 49.94 346 GLY A O 1
ATOM 2752 N N . PRO A 1 347 ? 15.582 32.920 1.241 1.00 43.06 347 PRO A N 1
ATOM 2753 C CA . PRO A 1 347 ? 16.447 34.089 1.174 1.00 43.06 347 PRO A CA 1
ATOM 2754 C C . PRO A 1 347 ? 17.657 33.782 0.286 1.00 43.06 347 PRO A C 1
ATOM 2756 O O . PRO A 1 347 ? 18.399 32.828 0.516 1.00 43.06 347 PRO A O 1
ATOM 2759 N N . LYS A 1 348 ? 17.832 34.586 -0.767 1.00 51.91 348 LYS A N 1
ATOM 2760 C CA . LYS A 1 348 ? 19.104 34.650 -1.484 1.00 51.91 348 LYS A CA 1
ATOM 2761 C C . LYS A 1 348 ? 20.140 35.183 -0.490 1.00 51.91 348 LYS A C 1
ATOM 2763 O O . LYS A 1 348 ? 19.911 36.248 0.075 1.00 51.91 348 LYS A O 1
ATOM 2768 N N . ASN A 1 349 ? 21.245 34.453 -0.351 1.00 50.22 349 ASN A N 1
ATOM 2769 C CA . ASN A 1 349 ? 22.459 34.764 0.417 1.00 50.22 349 ASN A CA 1
ATOM 2770 C C . ASN A 1 349 ? 22.455 34.295 1.882 1.00 50.22 349 ASN A C 1
ATOM 2772 O O . ASN A 1 349 ? 22.027 35.007 2.782 1.00 50.22 349 ASN A O 1
ATOM 2776 N N . ILE A 1 350 ? 23.027 33.106 2.110 1.00 43.78 350 ILE A N 1
ATOM 2777 C CA . ILE A 1 350 ? 23.587 32.683 3.411 1.00 43.78 350 ILE A CA 1
ATOM 2778 C C . ILE A 1 350 ? 25.069 32.263 3.230 1.00 43.78 350 ILE A C 1
ATOM 2780 O O . ILE A 1 350 ? 25.639 31.588 4.072 1.00 43.78 350 ILE A O 1
ATOM 2784 N N . SER A 1 351 ? 25.747 32.666 2.146 1.00 43.38 351 SER A N 1
ATOM 2785 C CA . SER A 1 351 ? 27.189 32.383 2.005 1.00 43.38 351 SER A CA 1
ATOM 2786 C C . SER A 1 351 ? 28.105 33.328 2.794 1.00 43.38 351 SER A C 1
ATOM 2788 O O . SER A 1 351 ? 29.296 33.057 2.847 1.00 43.38 351 SER A O 1
ATOM 2790 N N . ASP A 1 352 ? 27.589 34.395 3.421 1.00 44.00 352 ASP A N 1
ATOM 2791 C CA . ASP A 1 352 ? 28.442 35.520 3.857 1.00 44.00 352 ASP A CA 1
ATOM 2792 C C . ASP A 1 352 ? 28.424 35.832 5.363 1.00 44.00 352 ASP A C 1
ATOM 2794 O O . ASP A 1 352 ? 28.911 36.881 5.774 1.00 44.00 352 ASP A O 1
ATOM 2798 N N . HIS A 1 353 ? 27.938 34.940 6.227 1.00 37.84 353 HIS A N 1
ATOM 2799 C CA . HIS A 1 353 ? 28.146 35.116 7.668 1.00 37.84 353 HIS A CA 1
ATOM 2800 C C . HIS A 1 353 ? 28.547 33.806 8.344 1.00 37.84 353 HIS A C 1
ATOM 2802 O O . HIS A 1 353 ? 27.943 32.775 8.067 1.00 37.84 353 HIS A O 1
ATOM 2808 N N . TRP A 1 354 ? 29.536 33.924 9.240 1.00 33.16 354 TRP A N 1
ATOM 2809 C CA . TRP A 1 354 ? 30.283 32.915 10.013 1.00 33.16 354 TRP A CA 1
ATOM 2810 C C . TRP A 1 354 ? 31.676 32.553 9.457 1.00 33.16 354 TRP A C 1
ATOM 2812 O O . TRP A 1 354 ? 31.963 31.411 9.101 1.00 33.16 354 TRP A O 1
ATOM 2822 N N . LEU A 1 355 ? 32.538 33.580 9.428 1.00 37.44 355 LEU A N 1
ATOM 2823 C CA . LEU A 1 355 ? 33.810 33.552 10.167 1.00 37.44 355 LEU A CA 1
ATOM 2824 C C . LEU A 1 355 ? 33.507 33.697 11.664 1.00 37.44 355 LEU A C 1
ATOM 2826 O O . LEU A 1 355 ? 32.600 34.509 11.971 1.00 37.44 355 LEU A O 1
#

Foldseek 3Di:
DPQLVVVLVVLLVVLVVCVVVVVLVVSLVSLVVSLVSLVVNLPDPPDDPVVSVVSVVVSVVSVVVSVVSVVVCVVVVVPPPPPDDDDDDDPDPDDDALVRLQVQLVVLQVVLVVCVVVVVLLSNLVSLVSSLVSLVSSLVVDDPPPVVSNVVSVVSSCVSNVVSVVSCVVVVPDDPPPPDDDPPDDPDPDDDDDDDDDDDDDDDDDDDDDDDDDDDDDDDDDDCLPVLVVLLVVLLVQLVVLQVVLVVCVVVVVLVSSLVSLVSSLVSLVVSLVSDPDPVVNVVSVVSSVVSVVSSVVSVVVCVVVVVPPDDDPDDDPPPDDPPDDDDDPVPPPPVVVVVVVVPPDDDDPPPDDD

InterPro domains:
  IPR007330 MIT domain [PF04212] (5-70)
  IPR007330 MIT domain [PF04212] (102-168)
  IPR007330 MIT domain [PF04212] (236-301)
  IPR007330 MIT domain [SM00745] (1-77)
  IPR007330 MIT domain [SM00745] (98-177)
  IPR007330 MIT domain [SM00745] (232-309)
  IPR036181 MIT domain superfamily [SSF116846] (5-74)
  IPR036181 MIT domain superfamily [SSF116846] (95-171)
  IPR036181 MIT domain superfamily [SSF116846] (232-304)

Secondary structure (DSSP, 8-state):
---HHHHHHHHHHHHHHHHHTT-HHHHHHHHHHHHHHHHHHHH-TTS-HHHHHHHHHHHHHHHHHHHHHHHHHHHHTTS------------------HHHHHHHHHHHHHHHHHHHHTT-HHHHHHHHHHHHHHHHHHHTT--TT-HHHHHHHHHHHHHHHHHHHHHHHHHT---TT-------------------PPPP---------------------SS-HHHHHHHHHHHHHHHHHHHHHHHHHHHTT-HHHHHHHHHHHHHHHHHHHHH---HHHHHHHHHHHHHHHHHHHHHHHHHHHHHTTSS--S------S-TT-----SS----HHHHHHHH--PPS--SS---

Organism: Tieghemostelium lacteum (NCBI:txid361077)

Sequence (355 aa):
MSNPLSSSLEILQKAITLDTNGKVQESISMYSLAIEHLRQAVDNKSLDNNLKQQIQSKIQEYSKRVDYLRSTLTLNGSNNIVFPSIPTMSNSTEILSKDTLIENALKYATLGVKSEQEQKFKEAIQYYTQSSENIEQALKFVQSGEIESRLMLTQKKQEYSSRAEYLSNLHGIRLSGSSGINSSGSTAINNSNSNVPFPQVEEMEQSQQQYIFQQQTITTTMSSNIDISKQSSEYIDMAIALTKEAIKEDDVHNFVNAIQYYDQSVLYFQAALQIETNDQVRRLIGEKLTNSTIRSTFLKNKIQYQGGQHYNEISQIPMGLKPGQKYHDPVRKKTALEKLMKTIKGPKNISDHWL

Radius of gyration: 31.42 Å; chains: 1; bounding box: 74×75×88 Å

pLDDT: mean 77.96, std 24.72, range [30.11, 98.5]